Protein AF-A0A1A8XPT8-F1 (afdb_monomer_lite)

Sequence (227 aa):
MDRMAGALLDAQVDLNPHQIDAALFATSNPLSKGAILADEVGLGKTIEAGLLITQKWAGRKRRILVTTPANLRKQWHQELADKFAIASSLLEAKSYRQAIKDGATNPFDVAGNSATVLICSYQFAAGKAKDVQSVPWDLVVVDEAHRLRNVYKPENKTARILRDALRLPHKVLLTATPLQNSLLELYGLVSFVDQRVFGDLDSFRAQFGQLKIQARRDSLIDELELL

Structure (mmCIF, N/CA/C/O backbone):
data_AF-A0A1A8XPT8-F1
#
_entry.id   AF-A0A1A8XPT8-F1
#
loop_
_atom_site.group_PDB
_atom_site.id
_atom_site.type_symbol
_atom_site.label_atom_id
_atom_site.label_alt_id
_atom_site.label_comp_id
_atom_site.label_asym_id
_atom_site.label_entity_id
_atom_site.label_seq_id
_atom_site.pdbx_PDB_ins_code
_atom_site.Cartn_x
_atom_site.Cartn_y
_atom_site.Cartn_z
_atom_site.occupancy
_atom_site.B_iso_or_equiv
_atom_site.auth_seq_id
_atom_site.auth_comp_id
_atom_site.auth_asym_id
_atom_site.auth_atom_id
_atom_site.pdbx_PDB_model_num
ATOM 1 N N . MET A 1 1 ? 4.373 -18.603 -21.899 1.00 37.69 1 MET A N 1
ATOM 2 C CA . MET A 1 1 ? 4.369 -17.375 -21.070 1.00 37.69 1 MET A CA 1
ATOM 3 C C . MET A 1 1 ? 4.664 -16.137 -21.932 1.00 37.69 1 MET A C 1
ATOM 5 O O . MET A 1 1 ? 4.892 -15.064 -21.398 1.00 37.69 1 MET A O 1
ATOM 9 N N . ASP A 1 2 ? 4.549 -16.245 -23.263 1.00 45.22 2 ASP A N 1
ATOM 10 C CA . ASP A 1 2 ? 5.276 -15.369 -24.197 1.00 45.22 2 ASP A CA 1
ATOM 11 C C . ASP A 1 2 ? 4.431 -14.312 -24.917 1.00 45.22 2 ASP A C 1
ATOM 13 O O . ASP A 1 2 ? 4.974 -13.447 -25.595 1.00 45.22 2 ASP A O 1
ATOM 17 N N . ARG A 1 3 ? 3.099 -14.331 -24.775 1.00 40.25 3 ARG A N 1
ATOM 18 C CA . ARG A 1 3 ? 2.229 -13.416 -25.539 1.00 40.25 3 ARG A CA 1
ATOM 19 C C . ARG A 1 3 ? 2.185 -11.981 -25.008 1.00 40.25 3 ARG A C 1
ATOM 21 O O . ARG A 1 3 ? 2.039 -11.065 -25.803 1.00 40.25 3 ARG A O 1
ATOM 28 N N . MET A 1 4 ? 2.316 -11.768 -23.696 1.00 39.22 4 MET A N 1
ATOM 29 C CA . MET A 1 4 ? 2.208 -10.419 -23.113 1.00 39.22 4 MET A CA 1
ATOM 30 C C . MET A 1 4 ? 3.473 -9.580 -23.302 1.00 39.22 4 MET A C 1
ATOM 32 O O . MET A 1 4 ? 3.378 -8.401 -23.621 1.00 39.22 4 MET A O 1
ATOM 36 N N . ALA A 1 5 ? 4.648 -10.193 -23.144 1.00 40.25 5 ALA A N 1
ATOM 37 C CA . ALA A 1 5 ? 5.920 -9.531 -23.419 1.00 40.25 5 ALA A CA 1
ATOM 38 C C . ALA A 1 5 ? 6.050 -9.161 -24.907 1.00 40.25 5 ALA A C 1
ATOM 40 O O . ALA A 1 5 ? 6.538 -8.081 -25.220 1.00 40.25 5 ALA A O 1
ATOM 41 N N . GLY A 1 6 ? 5.554 -10.024 -25.805 1.00 39.53 6 GLY A N 1
ATOM 42 C CA . GLY A 1 6 ? 5.492 -9.755 -27.245 1.00 39.53 6 GLY A CA 1
ATOM 43 C C . GLY A 1 6 ? 4.533 -8.619 -27.616 1.00 39.53 6 GLY A C 1
ATOM 44 O O . GLY A 1 6 ? 4.910 -7.737 -28.372 1.00 39.53 6 GLY A O 1
ATOM 45 N N . ALA A 1 7 ? 3.336 -8.565 -27.022 1.00 40.22 7 ALA A N 1
ATOM 46 C CA . ALA A 1 7 ? 2.366 -7.497 -27.300 1.00 40.22 7 ALA A CA 1
ATOM 47 C C . ALA A 1 7 ? 2.838 -6.100 -26.839 1.00 40.22 7 ALA A C 1
ATOM 49 O O . ALA A 1 7 ? 2.520 -5.102 -27.476 1.00 40.22 7 ALA A O 1
ATOM 50 N N . LEU A 1 8 ? 3.628 -6.026 -25.760 1.00 40.38 8 LEU A N 1
ATOM 51 C CA . LEU A 1 8 ? 4.278 -4.787 -25.304 1.00 40.38 8 LEU A CA 1
ATOM 52 C C . LEU A 1 8 ? 5.391 -4.314 -26.254 1.00 40.38 8 LEU A C 1
ATOM 54 O O . LEU A 1 8 ? 5.691 -3.125 -26.295 1.00 40.38 8 LEU A O 1
ATOM 58 N N . LEU A 1 9 ? 6.010 -5.244 -26.989 1.00 43.25 9 LEU A N 1
ATOM 59 C CA . LEU A 1 9 ? 7.047 -4.960 -27.980 1.00 43.25 9 LEU A CA 1
ATOM 60 C C . LEU A 1 9 ? 6.459 -4.504 -29.321 1.00 43.25 9 LEU A C 1
ATOM 62 O O . LEU A 1 9 ? 7.104 -3.702 -29.986 1.00 43.25 9 LEU A O 1
ATOM 66 N N . ASP A 1 10 ? 5.257 -4.958 -29.691 1.00 40.34 10 ASP A N 1
ATOM 67 C CA . ASP A 1 10 ? 4.580 -4.553 -30.936 1.00 40.34 10 ASP A CA 1
ATOM 68 C C . ASP A 1 10 ? 3.972 -3.136 -30.867 1.00 40.34 10 ASP A C 1
ATOM 70 O O . ASP A 1 10 ? 3.714 -2.524 -31.902 1.00 40.34 10 ASP A O 1
ATOM 74 N N . ALA A 1 11 ? 3.813 -2.558 -29.670 1.00 39.38 11 ALA A N 1
ATOM 75 C CA . ALA A 1 11 ? 3.367 -1.174 -29.458 1.00 39.38 11 ALA A CA 1
ATOM 76 C C . ALA A 1 11 ? 4.485 -0.126 -29.707 1.00 39.38 11 ALA A C 1
ATOM 78 O O . ALA A 1 11 ? 4.641 0.840 -28.959 1.00 39.38 11 ALA A O 1
ATOM 79 N N . GLN A 1 12 ? 5.288 -0.323 -30.758 1.00 45.03 12 GLN A N 1
ATOM 80 C CA . GLN A 1 12 ? 6.293 0.623 -31.253 1.00 45.03 12 GLN A CA 1
ATOM 81 C C . GLN A 1 12 ? 5.651 1.829 -31.955 1.00 45.03 12 GLN A C 1
ATOM 83 O O . GLN A 1 12 ? 5.746 1.928 -33.171 1.00 45.03 12 GLN A O 1
ATOM 88 N N . VAL A 1 13 ? 5.037 2.776 -31.249 1.00 36.34 13 VAL A N 1
ATOM 89 C CA . VAL A 1 13 ? 4.772 4.102 -31.839 1.00 36.34 13 VAL A CA 1
ATOM 90 C C . VAL A 1 13 ? 4.751 5.136 -30.723 1.00 36.34 13 VAL A C 1
ATOM 92 O O . VAL A 1 13 ? 4.002 4.978 -29.767 1.00 36.34 13 VAL A O 1
ATOM 95 N N . ASP A 1 14 ? 5.629 6.132 -30.840 1.00 37.25 14 ASP A N 1
ATOM 96 C CA . ASP A 1 14 ? 5.694 7.391 -30.097 1.00 37.25 14 ASP A CA 1
ATOM 97 C C . ASP A 1 14 ? 5.056 7.412 -28.709 1.00 37.25 14 ASP A C 1
ATOM 99 O O . ASP A 1 14 ? 3.842 7.509 -28.529 1.00 37.25 14 ASP A O 1
ATOM 103 N N . LEU A 1 15 ? 5.909 7.456 -27.687 1.00 43.66 15 LEU A N 1
ATOM 104 C CA . LEU A 1 15 ? 5.481 7.851 -26.356 1.00 43.66 15 LEU A CA 1
ATOM 105 C C . LEU A 1 15 ? 5.098 9.359 -26.363 1.00 43.66 15 LEU A C 1
ATOM 107 O O . LEU A 1 15 ? 5.805 10.172 -25.772 1.00 43.66 15 LEU A O 1
ATOM 111 N N . ASN A 1 16 ? 3.925 9.716 -26.910 1.00 43.28 16 ASN A N 1
ATOM 112 C CA . ASN A 1 16 ? 2.914 10.428 -26.121 1.00 43.28 16 ASN A CA 1
ATOM 113 C C . ASN A 1 16 ? 1.772 9.447 -25.771 1.00 43.28 16 ASN A C 1
ATOM 115 O O . ASN A 1 16 ? 0.711 9.410 -26.399 1.00 43.28 16 ASN A O 1
ATOM 119 N N . PRO A 1 17 ? 2.082 8.575 -24.800 1.00 44.00 17 PRO A N 1
ATOM 120 C CA . PRO A 1 17 ? 1.457 7.314 -24.496 1.00 44.00 17 PRO A CA 1
ATOM 121 C C . PRO A 1 17 ? 0.521 7.455 -23.298 1.00 44.00 17 PRO A C 1
ATOM 123 O O . PRO A 1 17 ? 0.847 8.027 -22.261 1.00 44.00 17 PRO A O 1
ATOM 126 N N . HIS A 1 18 ? -0.624 6.829 -23.435 1.00 38.66 18 HIS A N 1
ATOM 127 C CA . HIS A 1 18 ? -1.510 6.203 -22.458 1.00 38.66 18 HIS A CA 1
ATOM 128 C C . HIS A 1 18 ? -0.769 5.371 -21.377 1.00 38.66 18 HIS A C 1
ATOM 130 O O . HIS A 1 18 ? -1.151 4.253 -21.094 1.00 38.66 18 HIS A O 1
ATOM 136 N N . GLN A 1 19 ? 0.349 5.862 -20.832 1.00 38.75 19 GLN A N 1
ATOM 137 C CA . GLN A 1 19 ? 1.272 5.254 -19.871 1.00 38.75 19 GLN A CA 1
ATOM 138 C C . GLN A 1 19 ? 1.336 3.719 -19.921 1.00 38.75 19 GLN A C 1
ATOM 140 O O . GLN A 1 19 ? 1.313 3.084 -18.876 1.00 38.75 19 GLN A O 1
ATOM 145 N N . ILE A 1 20 ? 1.411 3.132 -21.124 1.00 43.78 20 ILE A N 1
ATOM 146 C CA . ILE A 1 20 ? 1.368 1.681 -21.365 1.00 43.78 20 ILE A CA 1
ATOM 147 C C . ILE A 1 20 ? 0.189 1.049 -20.591 1.00 43.78 20 ILE A C 1
ATOM 149 O O . ILE A 1 20 ? 0.273 0.604 -19.442 1.00 43.78 20 ILE A O 1
ATOM 153 N N . ASP A 1 21 ? -0.946 1.105 -21.270 1.00 36.91 21 ASP A N 1
ATOM 154 C CA . ASP A 1 21 ? -2.309 1.327 -20.804 1.00 36.91 21 ASP A CA 1
ATOM 155 C C . ASP A 1 21 ? -2.666 0.707 -19.449 1.00 36.91 21 ASP A C 1
ATOM 157 O O . ASP A 1 21 ? -2.882 -0.477 -19.325 1.00 36.91 21 ASP A O 1
ATOM 161 N N . ALA A 1 22 ? -2.835 1.489 -18.388 1.00 33.50 22 ALA A N 1
ATOM 162 C CA . ALA A 1 22 ? -3.313 0.966 -17.097 1.00 33.50 22 ALA A CA 1
ATOM 163 C C . ALA A 1 22 ? -2.411 -0.107 -16.452 1.00 33.50 22 ALA A C 1
ATOM 165 O O . ALA A 1 22 ? -2.917 -1.071 -15.876 1.00 33.50 22 ALA A O 1
ATOM 166 N N . ALA A 1 23 ? -1.082 -0.052 -16.616 1.00 34.78 23 ALA A N 1
ATOM 167 C CA . ALA A 1 23 ? -0.250 -1.215 -16.276 1.00 34.78 23 ALA A CA 1
ATOM 168 C C . ALA A 1 23 ? -0.755 -2.529 -16.944 1.00 34.78 23 ALA A C 1
ATOM 170 O O . ALA A 1 23 ? -0.488 -3.623 -16.442 1.00 34.78 23 ALA A O 1
ATOM 171 N N . LEU A 1 24 ? -1.529 -2.364 -18.037 1.00 37.12 24 LEU A N 1
ATOM 172 C CA . LEU A 1 24 ? -2.215 -3.197 -19.056 1.00 37.12 24 LEU A CA 1
ATOM 173 C C . LEU A 1 24 ? -2.775 -4.550 -18.679 1.00 37.12 24 LEU A C 1
ATOM 175 O O . LEU A 1 24 ? -3.202 -5.356 -19.505 1.00 37.12 24 LEU A O 1
ATOM 179 N N . PHE A 1 25 ? -2.793 -4.777 -17.387 1.00 35.34 25 PHE A N 1
ATOM 180 C CA . PHE A 1 25 ? -3.232 -5.975 -16.736 1.00 35.34 25 PHE A CA 1
ATOM 181 C C . PHE A 1 25 ? -3.373 -5.590 -15.268 1.00 35.34 25 PHE A C 1
ATOM 183 O O . PHE A 1 25 ? -2.737 -6.179 -14.402 1.00 35.34 25 PHE A O 1
ATOM 190 N N . ALA A 1 26 ? -4.214 -4.598 -14.948 1.00 36.56 26 ALA A N 1
ATOM 191 C CA . ALA A 1 26 ? -4.681 -4.391 -13.577 1.00 36.56 26 ALA A CA 1
ATOM 192 C C . ALA A 1 26 ? -5.020 -5.725 -12.916 1.00 36.56 26 ALA A C 1
ATOM 194 O O . ALA A 1 26 ? -4.801 -5.872 -11.730 1.00 36.56 26 ALA A O 1
ATOM 195 N N . THR A 1 27 ? -5.513 -6.681 -13.705 1.00 36.12 27 THR A N 1
ATOM 196 C CA . THR A 1 27 ? -5.648 -8.079 -13.353 1.00 36.12 27 THR A CA 1
ATOM 197 C C . THR A 1 27 ? -6.311 -8.845 -14.516 1.00 36.12 27 THR A C 1
ATOM 199 O O . THR A 1 27 ? -7.421 -9.340 -14.336 1.00 36.12 27 THR A O 1
ATOM 202 N N . SER A 1 28 ? -5.791 -8.934 -15.747 1.00 38.00 28 SER A N 1
ATOM 203 C CA . SER A 1 28 ? -6.566 -9.627 -16.818 1.00 38.00 28 SER A CA 1
ATOM 204 C C . SER A 1 28 ? -6.749 -11.131 -16.582 1.00 38.00 28 SER A C 1
ATOM 206 O O . SER A 1 28 ? -7.415 -11.808 -17.359 1.00 38.00 28 SER A O 1
ATOM 208 N N . ASN A 1 29 ? -6.226 -11.652 -15.469 1.00 44.09 29 ASN A N 1
ATOM 209 C CA . ASN A 1 29 ? -6.699 -12.866 -14.841 1.00 44.09 29 ASN A CA 1
ATOM 210 C C . ASN A 1 29 ? -7.527 -12.481 -13.594 1.00 44.09 29 ASN A C 1
ATOM 212 O O . ASN A 1 29 ? -7.004 -11.783 -12.720 1.00 44.09 29 ASN A O 1
ATOM 216 N N . PRO A 1 30 ? -8.754 -12.999 -13.414 1.00 42.72 30 PRO A N 1
ATOM 217 C CA . PRO A 1 30 ? -9.486 -12.922 -12.142 1.00 42.72 30 PRO A CA 1
ATOM 218 C C . PRO A 1 30 ? -8.658 -13.324 -10.898 1.00 42.72 30 PRO A C 1
ATOM 220 O O . PRO A 1 30 ? -9.041 -13.018 -9.772 1.00 42.72 30 PRO A O 1
ATOM 223 N N . LEU A 1 31 ? -7.517 -13.999 -11.098 1.00 46.16 31 LEU A N 1
ATOM 224 C CA . LEU A 1 31 ? -6.557 -14.450 -10.085 1.00 46.16 31 LEU A CA 1
ATOM 225 C C . LEU A 1 31 ? -5.420 -13.469 -9.732 1.00 46.16 31 LEU A C 1
ATOM 227 O O . LEU A 1 31 ? -4.625 -13.774 -8.838 1.00 46.16 31 LEU A O 1
ATOM 231 N N . SER A 1 32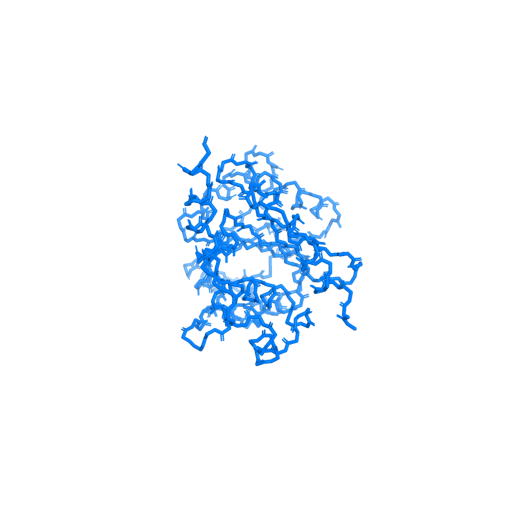 ? -5.258 -12.342 -10.430 1.00 58.53 32 SER A N 1
ATOM 232 C CA . SER A 1 32 ? -4.130 -11.435 -10.138 1.00 58.53 32 SER A CA 1
ATOM 233 C C . SER A 1 32 ? -4.310 -10.668 -8.829 1.00 58.53 32 SER A C 1
ATOM 235 O O . SER A 1 32 ? -5.410 -10.322 -8.401 1.00 58.53 32 SER A O 1
ATOM 237 N N . LYS A 1 33 ? -3.185 -10.428 -8.154 1.00 70.56 33 LYS A N 1
ATOM 238 C CA . LYS A 1 33 ? -3.141 -9.913 -6.781 1.00 70.56 33 LYS A CA 1
ATOM 239 C C . LYS A 1 33 ? -3.117 -8.387 -6.684 1.00 70.56 33 LYS A C 1
ATOM 241 O O . LYS A 1 33 ? -2.776 -7.864 -5.624 1.00 70.56 33 LYS A O 1
ATOM 246 N N . GLY A 1 34 ? -3.466 -7.656 -7.740 1.00 79.06 34 GLY A N 1
ATOM 247 C CA . GLY A 1 34 ? -3.529 -6.200 -7.674 1.00 79.06 34 GLY A CA 1
ATOM 248 C C . GLY A 1 34 ? -3.254 -5.467 -8.976 1.00 79.06 34 GLY A C 1
ATOM 249 O O . GLY A 1 34 ? -2.802 -6.086 -9.929 1.00 79.06 34 GLY A O 1
ATOM 250 N N . ALA A 1 35 ? -3.473 -4.152 -8.939 1.00 81.56 35 ALA A N 1
ATOM 251 C CA . ALA A 1 35 ? -3.375 -3.218 -10.057 1.00 81.56 35 ALA A CA 1
ATOM 252 C C . ALA A 1 35 ? -2.401 -2.063 -9.762 1.00 81.56 35 ALA A C 1
ATOM 254 O O . ALA A 1 35 ? -2.078 -1.790 -8.601 1.00 81.56 35 ALA A O 1
ATOM 255 N N . ILE A 1 36 ? -1.961 -1.356 -10.805 1.00 81.94 36 ILE A N 1
ATOM 256 C CA . ILE A 1 36 ? -1.172 -0.122 -10.696 1.00 81.94 36 ILE A CA 1
ATOM 257 C C . ILE A 1 36 ? -1.933 0.978 -11.449 1.00 81.94 36 ILE A C 1
ATOM 259 O O . ILE A 1 36 ? -2.186 0.836 -12.640 1.00 81.94 36 ILE A O 1
ATOM 263 N N . LEU A 1 37 ? -2.302 2.047 -10.745 1.00 78.06 37 LEU A N 1
ATOM 264 C CA . LEU A 1 37 ? -2.927 3.251 -11.288 1.00 78.06 37 LEU A CA 1
ATOM 265 C C . LEU A 1 37 ? -1.842 4.301 -11.516 1.00 78.06 37 LEU A C 1
ATOM 267 O O . LEU A 1 37 ? -1.172 4.743 -10.572 1.00 78.06 37 LEU A O 1
ATOM 271 N N . ALA A 1 38 ? -1.645 4.629 -12.786 1.00 72.44 38 ALA A N 1
ATOM 272 C CA . ALA A 1 38 ? -0.517 5.384 -13.2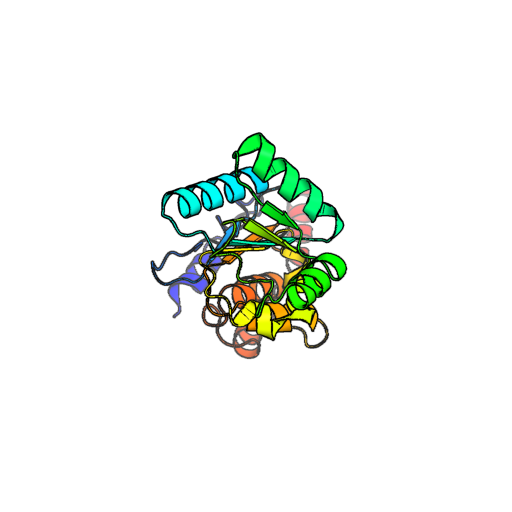98 1.00 72.44 38 ALA A CA 1
ATOM 273 C C . ALA A 1 38 ? -0.989 6.638 -14.048 1.00 72.44 38 ALA A C 1
ATOM 275 O O . ALA A 1 38 ? -0.757 6.783 -15.241 1.00 72.44 38 ALA A O 1
ATOM 276 N N . ASP A 1 39 ? -1.688 7.531 -13.349 1.00 68.00 39 ASP A N 1
ATOM 277 C CA . ASP A 1 39 ? -2.213 8.769 -13.943 1.00 68.00 39 ASP A CA 1
ATOM 278 C C . ASP A 1 39 ? -1.369 9.975 -13.548 1.00 68.00 39 ASP A C 1
ATOM 280 O O . ASP A 1 39 ? -0.735 9.983 -12.493 1.00 68.00 39 ASP A O 1
ATOM 284 N N . GLU A 1 40 ? -1.399 11.051 -14.323 1.00 63.88 40 GLU A N 1
ATOM 285 C CA . GLU A 1 40 ? -0.699 12.298 -14.001 1.00 63.88 40 GLU A CA 1
ATOM 286 C C . GLU A 1 40 ? -1.085 12.889 -12.628 1.00 63.88 40 GLU A C 1
ATOM 288 O O . GLU A 1 40 ? -2.120 12.585 -12.015 1.00 63.88 40 GLU A O 1
ATOM 293 N N . VAL A 1 41 ? -0.205 13.736 -12.085 1.00 65.62 41 VAL A N 1
ATOM 294 C CA . VAL A 1 41 ? -0.458 14.449 -10.824 1.00 65.62 41 VAL A CA 1
ATOM 295 C C . VAL A 1 41 ? -1.702 15.325 -10.987 1.00 65.62 41 VAL A C 1
ATOM 297 O O . VAL A 1 41 ? -1.808 16.082 -11.940 1.00 65.62 41 VAL A O 1
ATOM 300 N N . GLY A 1 42 ? -2.641 15.229 -10.044 1.00 61.12 42 GLY A N 1
ATOM 301 C CA . GLY A 1 42 ? -3.876 16.021 -10.072 1.00 61.12 42 GLY A CA 1
ATOM 302 C C . GLY A 1 42 ? -5.069 15.364 -10.774 1.00 61.12 42 GLY A C 1
ATOM 303 O O . GLY A 1 42 ? -6.182 15.837 -10.581 1.00 61.12 42 GLY A O 1
ATOM 304 N N . LEU A 1 43 ? -4.896 14.231 -11.469 1.00 62.78 43 LEU A N 1
ATOM 305 C CA . LEU A 1 43 ? -5.993 13.536 -12.173 1.00 62.78 43 LEU A CA 1
ATOM 306 C C . LEU A 1 43 ? -6.951 12.731 -11.275 1.00 62.78 43 LEU A C 1
ATOM 308 O O . LEU A 1 43 ? -7.868 12.090 -11.766 1.00 62.78 43 LEU A O 1
ATOM 312 N N . GLY A 1 44 ? -6.780 12.777 -9.951 1.00 70.44 44 GLY A N 1
ATOM 313 C CA . GLY A 1 44 ? -7.758 12.183 -9.036 1.00 70.44 44 GLY A CA 1
ATOM 314 C C . GLY A 1 44 ? -7.524 10.718 -8.653 1.00 70.44 44 GLY A C 1
ATOM 315 O O . GLY A 1 44 ? -8.461 10.079 -8.192 1.00 70.44 44 GLY A O 1
ATOM 316 N N . LYS A 1 45 ? -6.289 10.197 -8.703 1.00 76.50 45 LYS A N 1
ATOM 317 C CA . LYS A 1 45 ? -5.938 8.850 -8.178 1.00 76.50 45 LYS A CA 1
ATOM 318 C C . LYS A 1 45 ? -6.483 8.568 -6.769 1.00 76.50 45 LYS A C 1
ATOM 320 O O . LYS A 1 45 ? -6.914 7.457 -6.473 1.00 76.50 45 LYS A O 1
ATOM 325 N N . THR A 1 46 ? -6.495 9.574 -5.890 1.00 76.88 46 THR A N 1
ATOM 326 C CA . THR A 1 46 ? -7.092 9.458 -4.548 1.00 76.88 46 THR A CA 1
ATOM 327 C C . THR A 1 46 ? -8.609 9.265 -4.608 1.00 76.88 46 THR A C 1
ATOM 329 O O . THR A 1 46 ? -9.157 8.505 -3.813 1.00 76.88 46 THR A O 1
ATOM 332 N N . ILE A 1 47 ? -9.293 9.900 -5.568 1.00 78.50 47 ILE A N 1
ATOM 333 C CA . ILE A 1 47 ? -10.728 9.709 -5.808 1.00 78.50 47 ILE A CA 1
ATOM 334 C C . ILE A 1 47 ? -11.001 8.288 -6.297 1.00 78.50 47 ILE A C 1
ATOM 336 O O . ILE A 1 47 ? -11.860 7.612 -5.739 1.00 78.50 47 ILE A O 1
ATOM 340 N N . GLU A 1 48 ? -10.249 7.808 -7.285 1.00 78.38 48 GLU A N 1
ATOM 341 C CA . GLU A 1 48 ? -10.402 6.450 -7.822 1.00 78.38 48 GLU A CA 1
ATOM 342 C C . GLU A 1 48 ? -10.155 5.380 -6.756 1.00 78.38 48 GLU A C 1
ATOM 344 O O . GLU A 1 48 ? -10.955 4.458 -6.575 1.00 78.38 48 GLU A O 1
ATOM 349 N N . ALA A 1 49 ? -9.085 5.540 -5.976 1.00 84.19 49 ALA A N 1
ATOM 350 C CA . ALA A 1 49 ? -8.808 4.679 -4.839 1.00 84.19 49 ALA A CA 1
ATOM 351 C C . ALA A 1 49 ? -9.918 4.758 -3.779 1.00 84.19 49 ALA A C 1
ATOM 353 O O . ALA A 1 49 ? -10.325 3.728 -3.244 1.00 84.19 49 ALA A O 1
ATOM 354 N N . GLY A 1 50 ? -10.451 5.949 -3.499 1.00 83.69 50 GLY A N 1
ATOM 355 C CA . GLY A 1 50 ? -11.585 6.143 -2.596 1.00 83.69 50 GLY A CA 1
ATOM 356 C C . GLY A 1 50 ? -12.862 5.441 -3.073 1.00 83.69 50 GLY A C 1
ATOM 357 O O . GLY A 1 50 ? -13.534 4.782 -2.275 1.00 83.69 50 GLY A O 1
ATOM 358 N N . LEU A 1 51 ? -13.161 5.476 -4.375 1.00 81.31 51 LEU A N 1
ATOM 359 C CA . LEU A 1 51 ? -14.278 4.739 -4.979 1.00 81.31 51 LEU A CA 1
ATOM 360 C C . LEU A 1 51 ? -14.095 3.224 -4.832 1.00 81.31 51 LEU A C 1
ATOM 362 O O . LEU A 1 51 ? -15.023 2.525 -4.417 1.00 81.31 51 LEU A O 1
ATOM 366 N N . LEU A 1 52 ? -12.888 2.714 -5.086 1.00 84.19 52 LEU A N 1
ATOM 367 C CA . LEU A 1 52 ? -12.570 1.300 -4.890 1.00 84.19 52 LEU A CA 1
ATOM 368 C C . LEU A 1 52 ? -12.728 0.877 -3.422 1.00 84.19 52 LEU A C 1
ATOM 370 O O . LEU A 1 52 ? -13.324 -0.165 -3.137 1.00 84.19 52 LEU A O 1
ATOM 374 N N . ILE A 1 53 ? -12.210 1.675 -2.485 1.00 86.75 53 ILE A N 1
ATOM 375 C CA . ILE A 1 53 ? -12.356 1.441 -1.042 1.00 86.75 53 ILE A CA 1
ATOM 376 C C . ILE A 1 53 ? -13.843 1.404 -0.678 1.00 86.75 53 ILE A C 1
ATOM 378 O O . ILE A 1 53 ? -14.278 0.462 -0.017 1.00 86.75 53 ILE A O 1
ATOM 382 N N . THR A 1 54 ? -14.635 2.362 -1.164 1.00 84.06 54 THR A N 1
ATOM 383 C CA . THR A 1 54 ? -16.089 2.431 -0.941 1.00 84.06 54 THR A CA 1
ATOM 384 C C . THR A 1 54 ? -16.796 1.176 -1.449 1.00 84.06 54 THR A C 1
ATOM 386 O O . THR A 1 54 ? -17.599 0.576 -0.731 1.00 84.06 54 THR A O 1
ATOM 389 N N . GLN A 1 55 ? -16.449 0.708 -2.650 1.00 83.44 55 GLN A N 1
ATOM 390 C CA . GLN A 1 55 ? -16.998 -0.522 -3.219 1.00 83.44 55 GLN A CA 1
ATOM 391 C C . GLN A 1 55 ? -16.678 -1.749 -2.348 1.00 83.44 55 GLN A C 1
ATOM 393 O O . GLN A 1 55 ? -17.560 -2.568 -2.076 1.00 83.44 55 GLN A O 1
ATOM 398 N N . LYS A 1 56 ? -15.429 -1.892 -1.875 1.00 85.56 56 LYS A N 1
ATOM 399 C CA . LYS A 1 56 ? -15.047 -2.981 -0.954 1.00 85.56 56 LYS A CA 1
ATOM 400 C C . LYS A 1 56 ? -15.794 -2.871 0.374 1.00 85.56 56 LYS A C 1
ATOM 402 O O . LYS A 1 56 ? -16.307 -3.876 0.871 1.00 85.56 56 LYS A O 1
ATOM 407 N N . TRP A 1 57 ? -15.923 -1.656 0.899 1.00 83.44 57 TRP A N 1
ATOM 408 C CA . TRP A 1 57 ? -16.621 -1.375 2.147 1.00 83.44 57 TRP A CA 1
ATOM 409 C C . TRP A 1 57 ? -18.093 -1.793 2.105 1.00 83.44 57 TRP A C 1
ATOM 411 O O . TRP A 1 57 ? -18.573 -2.470 3.022 1.00 83.44 57 TRP A O 1
ATOM 421 N N . ALA A 1 58 ? -18.786 -1.453 1.013 1.00 82.94 58 ALA A N 1
ATOM 422 C CA . ALA A 1 58 ? -20.163 -1.864 0.745 1.00 82.94 58 ALA A CA 1
ATOM 423 C C . ALA A 1 58 ? -20.294 -3.395 0.659 1.00 82.94 58 ALA A C 1
ATOM 425 O O . ALA A 1 58 ? -21.236 -3.975 1.195 1.00 82.94 58 ALA A O 1
ATOM 426 N N . GLY A 1 59 ? -19.290 -4.068 0.088 1.00 85.50 59 GLY A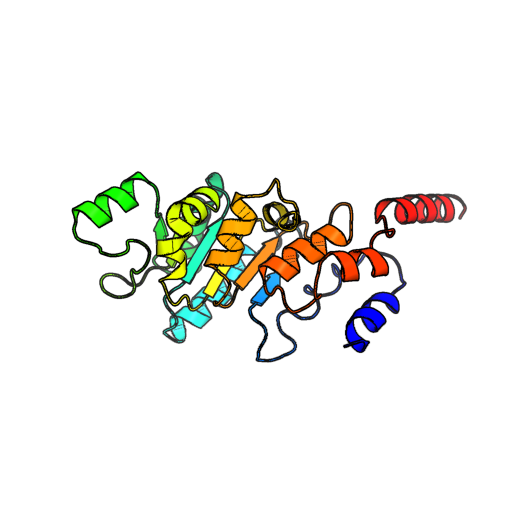 N 1
ATOM 427 C CA . GLY A 1 59 ? -19.176 -5.529 0.044 1.00 85.50 59 GLY A CA 1
ATOM 428 C C . GLY A 1 59 ? -18.726 -6.201 1.351 1.00 85.50 59 GLY A C 1
ATOM 429 O O . GLY A 1 59 ? -18.351 -7.370 1.316 1.00 85.50 59 GLY A O 1
ATOM 430 N N . ARG A 1 60 ? -18.718 -5.487 2.490 1.00 86.00 60 ARG A N 1
ATOM 431 C CA . ARG A 1 60 ? -18.247 -5.956 3.815 1.00 86.00 60 ARG A CA 1
ATOM 432 C C . ARG A 1 60 ? -16.782 -6.417 3.856 1.00 86.00 60 ARG A C 1
ATOM 434 O O . ARG A 1 60 ? -16.372 -7.076 4.808 1.00 86.00 60 ARG A O 1
ATOM 441 N N . LYS A 1 61 ? -15.979 -6.007 2.876 1.00 88.50 61 LYS A N 1
ATOM 442 C CA . LYS A 1 61 ? -14.527 -6.199 2.830 1.00 88.50 61 LYS A CA 1
ATOM 443 C C . LYS A 1 61 ? -13.849 -4.993 3.472 1.00 88.50 61 LYS A C 1
ATOM 445 O O . LYS A 1 61 ? -13.544 -4.014 2.795 1.00 88.50 61 LYS A O 1
ATOM 450 N N . ARG A 1 62 ? -13.747 -5.016 4.803 1.00 88.38 62 ARG A N 1
ATOM 451 C CA . ARG A 1 62 ? -13.414 -3.843 5.635 1.00 88.38 62 ARG A CA 1
ATOM 452 C C . ARG A 1 62 ? -11.999 -3.860 6.206 1.00 88.38 62 ARG A C 1
ATOM 454 O O . ARG A 1 62 ? -11.596 -2.873 6.814 1.00 88.38 62 ARG A O 1
ATOM 461 N N . ARG A 1 63 ? -11.220 -4.927 6.002 1.00 92.88 63 ARG A N 1
ATOM 462 C CA . ARG A 1 63 ? -9.792 -4.920 6.344 1.00 92.88 63 ARG A CA 1
ATOM 463 C C . ARG A 1 63 ? -9.034 -4.243 5.215 1.00 92.88 63 ARG A C 1
ATOM 465 O O . ARG A 1 63 ? -8.544 -4.903 4.300 1.00 92.88 63 ARG A O 1
ATOM 472 N N . ILE A 1 64 ? -8.974 -2.917 5.271 1.00 94.31 64 ILE A N 1
ATOM 473 C CA . ILE A 1 64 ? -8.325 -2.091 4.254 1.00 94.31 64 ILE A CA 1
ATOM 474 C C . ILE A 1 64 ? -7.163 -1.331 4.884 1.00 94.31 64 ILE A C 1
ATOM 476 O O . ILE A 1 64 ? -7.331 -0.656 5.902 1.00 94.31 64 ILE A O 1
ATOM 480 N N . LEU A 1 65 ? -5.997 -1.427 4.248 1.00 97.06 65 LEU A N 1
ATOM 481 C CA . LEU A 1 65 ? -4.792 -0.697 4.622 1.00 97.06 65 LEU A CA 1
ATOM 482 C C . LEU A 1 65 ? -4.434 0.315 3.533 1.00 97.06 65 LEU A C 1
ATOM 484 O O . LEU A 1 65 ? -4.320 -0.049 2.368 1.00 97.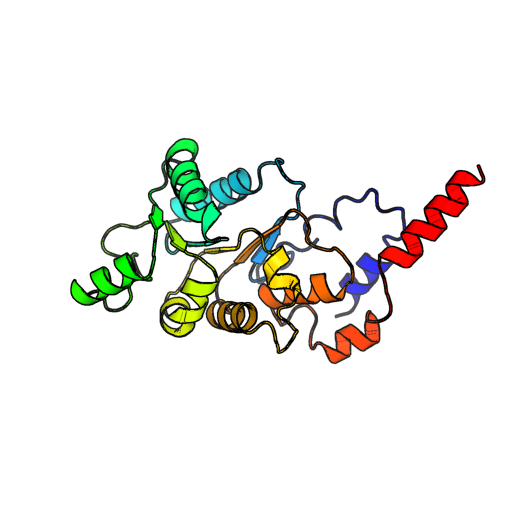06 65 LEU A O 1
ATOM 488 N N . VAL A 1 66 ? -4.179 1.560 3.916 1.00 97.44 66 VAL A N 1
ATOM 489 C CA . VAL A 1 66 ? -3.559 2.581 3.069 1.00 97.44 66 VAL A CA 1
ATOM 490 C C . VAL A 1 66 ? -2.146 2.837 3.588 1.00 97.44 66 VAL A C 1
ATOM 492 O O . VAL A 1 66 ? -1.947 3.277 4.722 1.00 97.44 66 VAL A O 1
ATOM 495 N N . THR A 1 67 ? -1.148 2.578 2.748 1.00 97.38 67 THR A N 1
ATOM 496 C CA . THR A 1 67 ? 0.248 2.948 3.004 1.00 97.38 67 THR A CA 1
ATOM 497 C C . THR A 1 67 ? 0.648 4.095 2.088 1.00 97.38 67 THR A C 1
ATOM 499 O O . THR A 1 67 ? 0.497 4.014 0.873 1.00 97.38 67 THR A O 1
ATOM 502 N N . THR A 1 68 ? 1.122 5.189 2.672 1.00 96.25 68 THR A N 1
ATOM 503 C CA . THR A 1 68 ? 1.386 6.450 1.958 1.00 96.25 68 THR A CA 1
ATOM 504 C C . THR A 1 68 ? 2.567 7.176 2.623 1.00 96.25 68 THR A C 1
ATOM 506 O O . THR A 1 68 ? 2.900 6.857 3.774 1.00 96.25 68 THR A O 1
ATOM 509 N N . PRO A 1 69 ? 3.267 8.127 1.971 1.00 95.44 69 PRO A N 1
ATOM 510 C CA . PRO A 1 69 ? 4.293 8.924 2.633 1.00 95.44 69 PRO A CA 1
ATOM 511 C C . PRO A 1 69 ? 3.762 9.601 3.902 1.00 95.44 69 PRO A C 1
ATOM 513 O O . PRO A 1 69 ? 2.586 9.947 4.017 1.00 95.44 69 PRO A O 1
ATOM 516 N N . ALA A 1 70 ? 4.639 9.807 4.887 1.00 94.25 70 ALA A N 1
ATOM 517 C CA . ALA A 1 70 ? 4.214 10.229 6.221 1.00 94.25 70 ALA A CA 1
ATOM 518 C C . ALA A 1 70 ? 3.432 11.559 6.236 1.00 94.25 70 ALA A C 1
ATOM 520 O O . ALA A 1 70 ? 2.555 11.729 7.087 1.00 94.25 70 ALA A O 1
ATOM 521 N N . ASN A 1 71 ? 3.733 12.460 5.298 1.00 94.50 71 ASN A N 1
ATOM 522 C CA . ASN A 1 71 ? 3.088 13.760 5.118 1.00 94.50 71 ASN A CA 1
ATOM 523 C C . ASN A 1 71 ? 1.685 13.676 4.488 1.00 94.50 71 ASN A C 1
ATOM 525 O O . ASN A 1 71 ? 0.884 14.571 4.730 1.00 94.50 71 ASN A O 1
ATOM 529 N N . LEU A 1 72 ? 1.359 12.611 3.747 1.00 95.31 72 LEU A N 1
ATOM 530 C CA . LEU A 1 72 ? 0.066 12.462 3.060 1.00 95.31 72 LEU A CA 1
ATOM 531 C C . LEU A 1 72 ? -0.995 11.734 3.900 1.00 95.31 72 LEU A C 1
ATOM 533 O O . LEU A 1 72 ? -2.176 11.761 3.575 1.00 95.31 72 LEU A O 1
ATOM 537 N N . ARG A 1 73 ? -0.619 11.121 5.028 1.00 96.12 73 ARG A N 1
ATOM 538 C CA . ARG A 1 73 ? -1.547 10.332 5.865 1.00 96.12 73 ARG A CA 1
ATOM 539 C C . ARG A 1 73 ? -2.751 11.134 6.367 1.00 96.12 73 ARG A C 1
ATOM 541 O O . ARG A 1 73 ? -3.867 10.628 6.355 1.00 96.12 73 ARG A O 1
ATOM 548 N N . LYS A 1 74 ? -2.528 12.382 6.800 1.00 95.81 74 LYS A N 1
ATOM 549 C CA . LYS A 1 74 ? -3.610 13.269 7.261 1.00 95.81 74 LYS A CA 1
ATOM 550 C C . LYS A 1 74 ? -4.540 13.665 6.116 1.00 95.81 74 LYS A C 1
ATOM 552 O O . LYS A 1 74 ? -5.745 13.696 6.315 1.00 95.81 74 LYS A O 1
ATOM 557 N N . GLN A 1 75 ? -3.978 13.913 4.933 1.00 94.00 75 GLN A N 1
ATOM 558 C CA . GLN A 1 75 ? -4.761 14.195 3.735 1.00 94.00 75 GLN A CA 1
ATOM 559 C C . GLN A 1 75 ? -5.643 12.994 3.372 1.00 94.00 75 GLN A C 1
ATOM 561 O O . GLN A 1 75 ? -6.843 13.164 3.214 1.00 94.00 75 GLN A O 1
ATOM 566 N N . TRP A 1 76 ? -5.092 11.777 3.348 1.00 95.12 76 TRP A N 1
ATOM 567 C CA . TRP A 1 76 ? -5.871 10.551 3.134 1.00 95.12 76 TRP A CA 1
ATOM 568 C C . TRP A 1 76 ? -7.012 10.381 4.136 1.00 95.12 76 TRP A C 1
ATOM 570 O O . TRP A 1 76 ? -8.126 10.039 3.748 1.00 95.12 76 TRP A O 1
ATOM 580 N N . HIS A 1 77 ? -6.744 10.630 5.419 1.00 94.50 77 HIS A N 1
ATOM 581 C CA . HIS A 1 77 ? -7.765 10.570 6.462 1.00 94.50 77 HIS A CA 1
ATOM 582 C C . HIS A 1 77 ? -8.910 11.556 6.196 1.00 94.50 77 HIS A C 1
ATOM 584 O O . HIS A 1 77 ? -10.073 11.159 6.232 1.00 94.50 77 HIS A O 1
ATOM 590 N N . GLN A 1 78 ? -8.568 12.808 5.876 1.00 92.94 78 GLN A N 1
ATOM 591 C CA . GLN A 1 78 ? -9.534 13.863 5.580 1.00 92.94 78 GLN A CA 1
ATOM 592 C C . GLN A 1 78 ? -10.340 13.560 4.311 1.00 92.94 78 GLN A C 1
ATOM 594 O O . GLN A 1 78 ? -11.560 13.648 4.324 1.00 92.94 78 GLN A O 1
ATOM 599 N N . GLU A 1 79 ? -9.683 13.138 3.227 1.00 90.50 79 GLU A N 1
ATOM 600 C CA . GLU A 1 79 ? -10.361 12.833 1.964 1.00 90.50 79 GLU A CA 1
ATOM 601 C C . GLU A 1 79 ? -11.328 11.649 2.089 1.00 90.50 79 GLU A C 1
ATOM 603 O O . GLU A 1 79 ? -12.431 11.714 1.547 1.00 90.50 79 GLU A O 1
ATOM 608 N N . LEU A 1 80 ? -10.961 10.595 2.830 1.00 90.19 80 LEU A N 1
ATOM 609 C CA . LEU A 1 80 ? -11.864 9.471 3.105 1.00 90.19 80 LEU A CA 1
ATOM 610 C C . LEU A 1 80 ? -13.092 9.899 3.916 1.00 90.19 80 LEU A C 1
ATOM 612 O O . LEU A 1 80 ? -14.197 9.432 3.633 1.00 90.19 80 LEU A O 1
ATOM 616 N N . ALA A 1 81 ? -12.916 10.789 4.893 1.00 90.38 81 ALA A N 1
ATOM 617 C CA . ALA A 1 81 ? -14.019 11.306 5.693 1.00 90.38 81 ALA A CA 1
ATOM 618 C C . ALA A 1 81 ? -14.935 12.223 4.867 1.00 90.38 81 ALA A C 1
ATOM 620 O O . ALA A 1 81 ? -16.131 11.958 4.765 1.00 90.38 81 ALA A O 1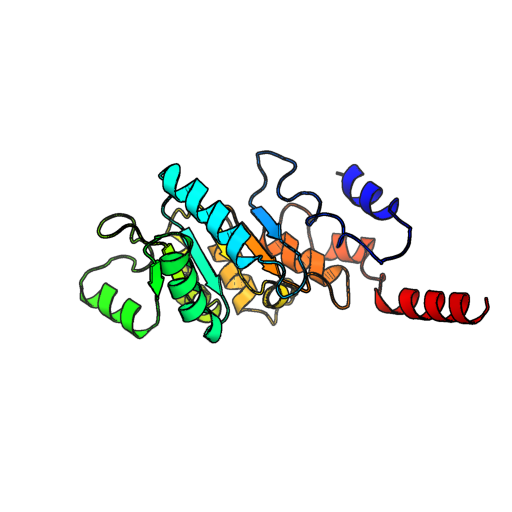
ATOM 621 N N . ASP A 1 82 ? -14.377 13.251 4.228 1.00 87.31 82 ASP A N 1
ATOM 622 C CA . ASP A 1 82 ? -15.155 14.316 3.588 1.00 87.31 82 ASP A CA 1
ATOM 623 C C . ASP A 1 82 ? -15.838 13.866 2.302 1.00 87.31 82 ASP A C 1
ATOM 625 O O . ASP A 1 82 ? -16.980 14.235 2.036 1.00 87.31 82 ASP A O 1
ATOM 629 N N . LYS A 1 83 ? -15.133 13.086 1.476 1.00 85.50 83 LYS A N 1
ATOM 630 C CA . LYS A 1 83 ? -15.606 12.745 0.128 1.00 85.50 83 LYS A CA 1
ATOM 631 C C . LYS A 1 83 ? -16.348 11.416 0.081 1.00 85.50 83 LYS A C 1
ATOM 633 O O . LYS A 1 83 ? -17.171 11.217 -0.806 1.00 85.50 83 LYS A O 1
ATOM 638 N N . PHE A 1 84 ? -16.050 10.509 1.012 1.00 86.00 84 PHE A N 1
ATOM 639 C CA . PHE A 1 84 ? -16.566 9.138 0.988 1.00 86.00 84 PHE A CA 1
ATOM 640 C C . PHE A 1 84 ? -17.326 8.741 2.258 1.00 86.00 84 PHE A C 1
ATOM 642 O O . PHE A 1 84 ? -17.913 7.661 2.284 1.00 86.00 84 PHE A O 1
ATOM 649 N N . ALA A 1 85 ? -17.341 9.582 3.301 1.00 88.44 85 ALA A N 1
ATOM 650 C CA . ALA A 1 85 ? -17.927 9.264 4.606 1.00 88.44 85 ALA A CA 1
ATOM 651 C C . ALA A 1 85 ? -17.386 7.950 5.213 1.00 88.44 85 ALA A C 1
ATOM 653 O O . ALA A 1 85 ? -18.098 7.217 5.904 1.00 88.44 85 ALA A O 1
ATOM 654 N N . ILE A 1 86 ? -16.110 7.638 4.955 1.00 87.31 86 ILE A N 1
ATOM 655 C CA . ILE A 1 86 ? -15.441 6.430 5.446 1.00 87.31 86 ILE A CA 1
ATOM 656 C C . ILE A 1 86 ? -14.573 6.776 6.651 1.00 87.31 86 ILE A C 1
ATOM 658 O O . ILE A 1 86 ? -13.604 7.531 6.559 1.00 87.31 86 ILE A O 1
ATOM 662 N N . ALA A 1 87 ? -14.886 6.153 7.787 1.00 90.06 87 ALA A N 1
ATOM 663 C CA . ALA A 1 87 ? -14.061 6.251 8.979 1.00 90.06 87 ALA A CA 1
ATOM 664 C C . ALA A 1 87 ? -12.688 5.606 8.739 1.00 90.06 87 ALA A C 1
ATOM 666 O O . ALA A 1 87 ? -12.572 4.467 8.277 1.00 90.06 87 ALA A O 1
ATOM 667 N N . SER A 1 88 ? -11.631 6.329 9.093 1.00 93.00 88 SER A N 1
ATOM 668 C CA . SER A 1 88 ? -10.255 5.850 8.995 1.00 93.00 88 SER A CA 1
ATOM 669 C C . SER A 1 88 ? -9.470 6.181 10.261 1.00 93.00 88 SER A C 1
ATOM 671 O O . SER A 1 88 ? -9.813 7.104 11.000 1.00 93.00 88 SER A O 1
ATOM 673 N N . SER A 1 89 ? -8.420 5.412 10.541 1.00 94.06 89 SER A N 1
ATOM 674 C CA . SER A 1 89 ? -7.586 5.591 11.730 1.00 94.06 89 SER A CA 1
ATOM 675 C C . SER A 1 89 ? -6.113 5.689 11.354 1.00 94.06 89 SER A C 1
ATOM 677 O O . SER A 1 89 ? -5.578 4.855 10.621 1.00 94.06 89 SER A O 1
ATOM 679 N N . LEU A 1 90 ? -5.445 6.712 11.890 1.00 95.44 90 LEU A N 1
ATOM 680 C CA . LEU A 1 90 ? -4.008 6.902 11.722 1.00 95.44 90 LEU A CA 1
ATOM 681 C C . LEU A 1 90 ? -3.244 6.030 12.723 1.00 95.44 90 LEU A C 1
ATOM 683 O O . LEU A 1 90 ? -3.268 6.276 13.935 1.00 95.44 90 LEU A O 1
ATOM 687 N N . LEU A 1 91 ? -2.529 5.029 12.217 1.00 95.75 91 LEU A N 1
ATOM 688 C CA . LEU A 1 91 ? -1.690 4.173 13.046 1.00 95.75 91 LEU A CA 1
ATOM 689 C C . LEU A 1 91 ? -0.233 4.647 13.000 1.00 95.75 91 LEU A C 1
ATOM 691 O O . LEU A 1 91 ? 0.402 4.717 11.945 1.00 95.75 91 LEU A O 1
ATOM 695 N N . GLU A 1 92 ? 0.294 4.986 14.173 1.00 95.38 92 GLU A N 1
ATOM 696 C CA . GLU A 1 92 ? 1.640 5.514 14.381 1.00 95.38 92 GLU A CA 1
ATOM 697 C C . GLU A 1 92 ? 2.281 4.877 15.614 1.00 95.38 92 GLU A C 1
ATOM 699 O O . GLU A 1 92 ? 1.615 4.220 16.408 1.00 95.38 92 GLU A O 1
ATOM 704 N N . ALA A 1 93 ? 3.566 5.142 15.862 1.00 95.81 93 ALA A N 1
ATOM 705 C CA . ALA A 1 93 ? 4.269 4.586 17.020 1.00 95.81 93 ALA A CA 1
ATOM 706 C C . ALA A 1 93 ? 3.581 4.884 18.366 1.00 95.81 93 ALA A C 1
ATOM 708 O O . ALA A 1 93 ? 3.602 4.044 19.267 1.00 95.81 93 ALA A O 1
ATOM 709 N N . LYS A 1 94 ? 2.974 6.068 18.527 1.00 95.12 94 LYS A N 1
ATOM 710 C CA . LYS A 1 94 ? 2.241 6.417 19.752 1.00 95.12 94 LYS A CA 1
ATOM 711 C C . LYS A 1 94 ? 0.926 5.640 19.857 1.00 95.12 94 LYS A C 1
ATOM 713 O O . LYS A 1 94 ? 0.744 4.955 20.858 1.00 95.12 94 LYS A O 1
ATOM 718 N N . SER A 1 95 ? 0.060 5.701 18.841 1.00 94.12 95 SER A N 1
ATOM 719 C CA . SER A 1 95 ? -1.241 5.014 18.861 1.00 94.12 95 SER A CA 1
ATOM 720 C C . SER A 1 95 ? -1.100 3.491 18.881 1.00 94.12 95 SER A C 1
ATOM 722 O O . SER A 1 95 ? -1.840 2.825 19.590 1.00 94.12 95 SER A O 1
ATOM 724 N N . TYR A 1 96 ? -0.080 2.942 18.222 1.00 95.50 96 TYR A N 1
ATOM 725 C CA . TYR A 1 96 ? 0.261 1.522 18.281 1.00 95.50 96 TYR A CA 1
ATOM 726 C C . TYR A 1 96 ? 0.622 1.073 19.698 1.00 95.50 96 TYR A C 1
ATOM 728 O O . TYR A 1 96 ? 0.062 0.106 20.203 1.00 95.50 96 TYR A O 1
ATOM 736 N N . ARG A 1 97 ? 1.560 1.770 20.360 1.00 96.31 97 ARG A N 1
ATOM 737 C CA . ARG A 1 97 ? 1.963 1.423 21.735 1.00 96.31 97 ARG A CA 1
ATOM 738 C C . ARG A 1 97 ? 0.800 1.559 22.708 1.00 96.31 97 ARG A C 1
ATOM 740 O O . ARG A 1 97 ? 0.688 0.747 23.618 1.00 96.31 97 ARG A O 1
ATOM 747 N N . GLN A 1 98 ? -0.041 2.568 22.499 1.00 94.62 98 GLN A N 1
ATOM 748 C CA . GLN A 1 98 ? -1.242 2.765 23.295 1.00 94.62 98 GLN A CA 1
ATOM 749 C C . GLN A 1 98 ? -2.220 1.599 23.110 1.00 94.62 98 GLN A C 1
ATOM 751 O O . GLN A 1 98 ? -2.587 0.982 24.097 1.00 94.62 98 GLN A O 1
ATOM 756 N N . ALA A 1 99 ? -2.522 1.197 21.872 1.00 92.88 99 ALA A N 1
ATOM 757 C CA . ALA A 1 99 ? -3.396 0.057 21.599 1.00 92.88 99 ALA A CA 1
ATOM 758 C C . ALA A 1 99 ? -2.890 -1.251 22.235 1.00 92.88 99 ALA A C 1
ATOM 760 O O . ALA A 1 99 ? -3.676 -1.981 22.827 1.00 92.88 99 ALA A O 1
ATOM 761 N N . ILE A 1 100 ? -1.578 -1.523 22.179 1.00 94.81 100 ILE A N 1
ATOM 762 C CA . ILE A 1 100 ? -0.976 -2.671 22.885 1.00 94.81 100 ILE A CA 1
ATOM 763 C C . ILE A 1 100 ? -1.199 -2.568 24.400 1.00 94.81 100 ILE A C 1
ATOM 765 O O . ILE A 1 100 ? -1.574 -3.549 25.036 1.00 94.81 100 ILE A O 1
ATOM 769 N N . LYS A 1 101 ? -0.975 -1.385 24.988 1.00 95.50 101 LYS A N 1
ATOM 770 C CA . LYS A 1 101 ? -1.194 -1.143 26.423 1.00 95.50 101 LYS A CA 1
ATOM 771 C C . LYS A 1 101 ? -2.663 -1.330 26.816 1.00 95.50 101 LYS A C 1
ATOM 773 O O . LYS A 1 101 ? -2.934 -1.820 27.907 1.00 95.50 101 LYS A O 1
ATOM 778 N N . ASP A 1 102 ? -3.573 -0.994 25.910 1.00 92.69 102 ASP A N 1
ATOM 779 C CA . ASP A 1 102 ? -5.020 -1.150 26.073 1.00 92.69 102 ASP A CA 1
ATOM 780 C C . ASP A 1 102 ? -5.498 -2.588 25.780 1.00 92.69 102 ASP A C 1
ATOM 782 O O . ASP A 1 102 ? -6.696 -2.859 25.783 1.00 92.69 102 ASP A O 1
ATOM 786 N N . GLY A 1 103 ? -4.570 -3.527 25.552 1.00 91.81 103 GLY A N 1
ATOM 787 C CA . GLY A 1 103 ? -4.849 -4.958 25.423 1.00 91.81 103 GLY A CA 1
ATOM 788 C C . GLY A 1 103 ? -5.054 -5.458 23.992 1.00 91.81 103 GLY A C 1
ATOM 789 O O . GLY A 1 103 ? -5.394 -6.627 23.809 1.00 91.81 103 GLY A O 1
ATOM 790 N N . ALA A 1 104 ? -4.837 -4.628 22.966 1.00 91.06 104 ALA A N 1
ATOM 791 C CA . ALA A 1 104 ? -4.882 -5.093 21.583 1.00 91.06 104 ALA A CA 1
ATOM 792 C C . ALA A 1 104 ? -3.749 -6.098 21.325 1.00 91.06 104 ALA A C 1
ATOM 794 O O . ALA A 1 104 ? -2.576 -5.796 21.537 1.00 91.06 104 ALA A O 1
ATOM 795 N N . THR A 1 105 ? -4.089 -7.280 20.814 1.00 92.44 105 THR A N 1
ATOM 796 C CA . THR A 1 105 ? -3.102 -8.296 20.415 1.00 92.44 105 THR A CA 1
ATOM 797 C C . THR A 1 105 ? -2.350 -7.879 19.155 1.00 92.44 105 THR A C 1
ATOM 799 O O . THR A 1 105 ? -1.137 -8.048 19.069 1.00 92.44 105 THR A O 1
ATOM 802 N N . ASN A 1 106 ? -3.064 -7.288 18.196 1.00 94.38 106 ASN A N 1
ATOM 803 C CA . ASN A 1 106 ? -2.506 -6.708 16.986 1.00 94.38 106 ASN A CA 1
ATOM 804 C C . ASN A 1 106 ? -3.210 -5.375 16.665 1.00 94.38 106 ASN A C 1
ATOM 806 O O . ASN A 1 106 ? -4.349 -5.389 16.200 1.00 94.38 106 ASN A O 1
ATOM 810 N N . PRO A 1 107 ? -2.540 -4.219 16.837 1.00 93.88 107 PRO A N 1
ATOM 811 C CA . PRO A 1 107 ? -3.104 -2.907 16.513 1.00 93.88 107 PRO A CA 1
ATOM 812 C C . PRO A 1 107 ? -3.454 -2.688 15.033 1.00 93.88 107 PRO A C 1
ATOM 814 O O . PRO A 1 107 ? -4.094 -1.690 14.710 1.00 93.88 107 PRO A O 1
ATOM 817 N N . PHE A 1 108 ? -3.025 -3.576 14.130 1.00 94.38 108 PHE A N 1
ATOM 818 C CA . PHE A 1 108 ? -3.431 -3.556 12.726 1.00 94.38 108 PHE A CA 1
ATOM 819 C C . PHE A 1 108 ? -4.766 -4.277 12.460 1.00 94.38 108 PHE A C 1
ATOM 821 O O . PHE A 1 108 ? -5.364 -4.036 11.412 1.00 94.38 108 PHE A O 1
ATOM 828 N N . ASP A 1 109 ? -5.259 -5.136 13.361 1.00 91.31 109 ASP A N 1
ATOM 829 C CA . ASP A 1 109 ? -6.539 -5.837 13.176 1.00 91.31 109 ASP A CA 1
ATOM 830 C C . ASP A 1 109 ? -7.675 -5.118 13.917 1.00 91.31 109 ASP A C 1
ATOM 832 O O . ASP A 1 109 ? -8.011 -5.422 15.060 1.00 91.31 109 ASP A O 1
ATOM 836 N N . VAL A 1 110 ? -8.277 -4.132 13.250 1.00 79.44 110 VAL A N 1
ATOM 837 C CA . VAL A 1 110 ? -9.382 -3.321 13.799 1.00 79.44 110 VAL A CA 1
ATOM 838 C C . VAL A 1 110 ? -10.776 -3.864 13.468 1.00 79.44 110 VAL A C 1
ATOM 840 O O . VAL A 1 110 ? -11.780 -3.211 13.750 1.00 79.44 110 VAL A O 1
ATOM 843 N N . ALA A 1 111 ? -10.872 -5.069 12.892 1.00 61.66 111 ALA A N 1
ATOM 844 C CA . ALA A 1 111 ? -12.121 -5.617 12.355 1.00 61.66 111 ALA A CA 1
ATOM 845 C C . ALA A 1 111 ? -13.240 -5.837 13.400 1.00 61.66 111 ALA A C 1
ATOM 847 O O . ALA A 1 111 ? -14.392 -6.015 13.010 1.00 61.66 111 ALA A O 1
ATOM 848 N N . GLY A 1 112 ? -12.921 -5.808 14.701 1.00 60.81 112 GLY A N 1
ATOM 849 C CA . GLY A 1 112 ? -13.886 -5.963 15.796 1.00 60.81 112 GLY A CA 1
ATOM 850 C C . GLY A 1 112 ? -14.556 -4.660 16.253 1.00 60.81 112 GLY A C 1
ATOM 851 O O . GLY A 1 112 ? -15.764 -4.502 16.107 1.00 60.81 112 GLY A O 1
ATOM 852 N N . ASN A 1 113 ? -13.789 -3.728 16.829 1.00 51.72 113 ASN A N 1
ATOM 853 C CA . ASN A 1 113 ? -14.351 -2.674 17.693 1.00 51.72 113 ASN A CA 1
ATOM 854 C C . ASN A 1 113 ? -14.759 -1.381 16.975 1.00 51.72 113 ASN A C 1
ATOM 856 O O . ASN A 1 113 ? -15.521 -0.590 17.523 1.00 51.72 113 ASN A O 1
ATOM 860 N N . SER A 1 114 ? -14.252 -1.132 15.770 1.00 61.19 114 SER A N 1
ATOM 861 C CA . SER A 1 114 ? -14.589 0.027 14.937 1.00 61.19 114 SER A CA 1
ATOM 862 C C . SER A 1 114 ? -13.995 -0.249 13.570 1.00 61.19 114 SER A C 1
ATOM 864 O O . SER A 1 114 ? -12.813 0.003 13.364 1.00 61.19 114 SER A O 1
ATOM 866 N N . ALA A 1 115 ? -14.770 -0.840 12.659 1.00 64.88 115 ALA A N 1
ATOM 867 C CA . ALA A 1 115 ? -14.279 -1.068 11.308 1.00 64.88 115 ALA A CA 1
ATOM 868 C C . ALA A 1 115 ? -13.867 0.287 10.715 1.00 64.88 115 ALA A C 1
ATOM 870 O O . ALA A 1 115 ? -14.723 1.118 10.413 1.00 64.88 115 ALA A O 1
ATOM 871 N N . THR A 1 116 ? -12.561 0.507 10.578 1.00 83.56 116 THR A N 1
ATOM 872 C CA . THR A 1 116 ? -11.971 1.702 9.975 1.00 83.56 116 THR A CA 1
ATOM 873 C C . THR A 1 116 ? -10.935 1.293 8.937 1.00 83.56 116 THR A C 1
ATOM 875 O O . THR A 1 116 ? -10.321 0.228 9.024 1.00 83.56 116 THR A O 1
ATOM 878 N N . VAL A 1 117 ? -10.733 2.141 7.932 1.00 93.50 117 VAL A N 1
ATOM 879 C CA . VAL A 1 117 ? -9.567 2.025 7.049 1.00 93.50 117 VAL A CA 1
ATOM 880 C C . VAL A 1 117 ? -8.325 2.414 7.851 1.00 93.50 117 VAL A C 1
ATOM 882 O O . VAL A 1 117 ? -8.269 3.518 8.398 1.00 93.50 117 VAL A O 1
ATOM 885 N N . LEU A 1 118 ? -7.316 1.545 7.926 1.00 96.25 118 LEU A N 1
ATOM 886 C CA . LEU A 1 118 ? -6.059 1.898 8.585 1.00 96.25 118 LEU A CA 1
ATOM 887 C C . LEU A 1 118 ? -5.136 2.645 7.636 1.00 96.25 118 LEU A C 1
ATOM 889 O O . LEU A 1 118 ? -4.949 2.240 6.493 1.00 96.25 118 LEU A O 1
ATOM 893 N N . ILE A 1 119 ? -4.516 3.713 8.133 1.00 97.44 119 ILE A N 1
ATOM 894 C CA . ILE A 1 119 ? -3.579 4.536 7.370 1.00 97.44 119 ILE A CA 1
ATOM 895 C C . ILE A 1 119 ? -2.258 4.621 8.132 1.00 97.44 119 ILE A C 1
ATOM 897 O O . ILE A 1 119 ? -2.221 5.035 9.295 1.00 97.44 119 ILE A O 1
ATOM 901 N N . CYS A 1 120 ? -1.148 4.281 7.480 1.00 97.88 120 CYS A N 1
ATOM 902 C CA . CYS A 1 120 ? 0.187 4.436 8.057 1.00 97.88 120 CYS A CA 1
ATOM 903 C C . CYS A 1 120 ? 1.266 4.672 6.987 1.00 97.88 120 CYS A C 1
ATOM 905 O O . CYS A 1 120 ? 0.989 4.694 5.789 1.00 97.88 120 CYS A O 1
ATOM 907 N N . SER A 1 121 ? 2.507 4.923 7.416 1.00 97.94 121 SER A N 1
ATOM 908 C CA . SER A 1 121 ? 3.631 5.097 6.488 1.00 97.94 121 SER A CA 1
ATOM 909 C C . SER A 1 121 ? 4.287 3.768 6.129 1.00 97.94 121 SER A C 1
ATOM 911 O O . SER A 1 121 ? 4.244 2.823 6.920 1.00 97.94 121 SER A O 1
ATOM 913 N N . TYR A 1 122 ? 4.972 3.699 4.981 1.00 95.62 122 TYR A N 1
ATOM 914 C CA . TYR A 1 122 ? 5.700 2.483 4.586 1.00 95.62 122 TYR A CA 1
ATOM 915 C C . TYR A 1 122 ? 6.732 2.066 5.630 1.00 95.62 122 TYR A C 1
ATOM 917 O O . TYR A 1 122 ? 6.861 0.886 5.934 1.00 95.62 122 TYR A O 1
ATOM 925 N N . GLN A 1 123 ? 7.468 3.033 6.189 1.00 96.31 123 GLN A N 1
ATOM 926 C CA . GLN A 1 123 ? 8.494 2.777 7.197 1.00 96.31 123 GLN A CA 1
ATOM 927 C C . GLN A 1 123 ? 7.876 2.173 8.457 1.00 96.31 123 GLN A C 1
ATOM 929 O O . GLN A 1 123 ? 8.427 1.233 9.024 1.00 96.31 123 GLN A O 1
ATOM 934 N N . PHE A 1 124 ? 6.719 2.692 8.874 1.00 97.94 124 PHE A N 1
ATOM 935 C CA . PHE A 1 124 ? 6.019 2.181 10.041 1.00 97.94 124 PHE A CA 1
ATOM 936 C C . PHE A 1 124 ? 5.477 0.767 9.799 1.00 97.94 124 PHE A C 1
ATOM 938 O O . PHE A 1 124 ? 5.733 -0.124 10.607 1.00 97.94 124 PHE A O 1
ATOM 945 N N . ALA A 1 125 ? 4.805 0.543 8.666 1.00 97.94 125 ALA A N 1
ATOM 946 C CA . ALA A 1 125 ? 4.299 -0.772 8.280 1.00 97.94 125 ALA A CA 1
ATOM 947 C C . ALA A 1 125 ? 5.427 -1.811 8.166 1.00 97.94 125 ALA A C 1
ATOM 949 O O . ALA A 1 125 ? 5.327 -2.896 8.731 1.00 97.94 125 ALA A O 1
ATOM 950 N N . ALA A 1 126 ? 6.542 -1.465 7.514 1.00 97.50 126 ALA A N 1
ATOM 951 C CA . ALA A 1 126 ? 7.704 -2.345 7.405 1.00 97.50 126 ALA A CA 1
ATOM 952 C C . ALA A 1 126 ? 8.326 -2.657 8.778 1.00 97.50 126 ALA A C 1
ATOM 954 O O . ALA A 1 126 ? 8.679 -3.800 9.054 1.00 97.50 126 ALA A O 1
ATOM 955 N N . GLY A 1 127 ? 8.405 -1.671 9.678 1.00 98.00 127 GLY A N 1
ATOM 956 C CA . GLY A 1 127 ? 8.863 -1.880 11.057 1.00 98.00 127 GLY A CA 1
ATOM 957 C C . GLY A 1 127 ? 7.947 -2.786 11.892 1.00 98.00 127 GLY A C 1
ATOM 958 O O . GLY A 1 127 ? 8.364 -3.276 12.941 1.00 98.00 127 GLY A O 1
ATOM 959 N N . LYS A 1 128 ? 6.716 -3.026 11.427 1.00 98.00 128 LYS A N 1
ATOM 960 C CA . LYS A 1 128 ? 5.694 -3.887 12.038 1.00 98.00 128 LYS A CA 1
ATOM 961 C C . LYS A 1 128 ? 5.257 -5.018 11.104 1.00 98.00 128 LYS A C 1
ATOM 963 O O . LYS A 1 128 ? 4.121 -5.474 11.156 1.00 98.00 128 LYS A O 1
ATOM 968 N N . ALA A 1 129 ? 6.171 -5.493 10.257 1.00 97.75 129 ALA A N 1
ATOM 969 C CA . ALA A 1 129 ? 5.871 -6.444 9.188 1.00 97.75 129 ALA A CA 1
ATOM 970 C C . ALA A 1 129 ? 5.125 -7.705 9.648 1.00 97.75 129 ALA A C 1
ATOM 972 O O . ALA A 1 129 ? 4.214 -8.141 8.957 1.00 97.75 129 ALA A O 1
ATOM 973 N N . LYS A 1 130 ? 5.476 -8.270 10.813 1.00 97.75 130 LYS A N 1
ATOM 974 C CA . LYS A 1 130 ? 4.797 -9.460 11.358 1.00 97.75 130 LYS A CA 1
ATOM 975 C C . LYS A 1 130 ? 3.324 -9.184 11.667 1.00 97.75 130 LYS A C 1
ATOM 977 O O . LYS A 1 130 ? 2.458 -9.960 11.272 1.00 97.75 130 LYS A O 1
ATOM 982 N N . ASP A 1 131 ? 3.054 -8.056 12.314 1.00 97.44 131 ASP A N 1
ATOM 983 C CA . ASP A 1 131 ? 1.702 -7.634 12.679 1.00 97.44 131 ASP A CA 1
ATOM 984 C C . ASP A 1 131 ? 0.886 -7.339 11.417 1.00 97.44 131 ASP A C 1
ATOM 986 O O . ASP A 1 131 ? -0.218 -7.857 11.262 1.00 97.44 131 ASP A O 1
ATOM 990 N N . VAL A 1 132 ? 1.479 -6.615 10.461 1.00 97.75 132 VAL A N 1
ATOM 991 C CA . VAL A 1 132 ? 0.891 -6.338 9.140 1.00 97.75 132 VAL A CA 1
ATOM 992 C C . VAL A 1 132 ? 0.556 -7.629 8.389 1.00 97.75 132 VAL A C 1
ATOM 994 O O . VAL A 1 132 ? -0.541 -7.745 7.850 1.00 97.75 132 VAL A O 1
ATOM 997 N N . GLN A 1 133 ? 1.480 -8.592 8.355 1.00 97.56 133 GLN A N 1
ATOM 998 C CA . GLN A 1 133 ? 1.333 -9.853 7.625 1.00 97.56 133 GLN A CA 1
ATOM 999 C C . GLN A 1 133 ? 0.250 -10.758 8.222 1.00 97.56 133 GLN A C 1
ATOM 1001 O O . GLN A 1 133 ? -0.386 -11.515 7.491 1.00 97.56 133 GLN A O 1
ATOM 1006 N N . SER A 1 134 ? 0.051 -10.702 9.540 1.00 95.94 134 SER A N 1
ATOM 1007 C CA . SER A 1 134 ? -0.936 -11.540 10.228 1.00 95.94 134 SER A CA 1
ATOM 1008 C C . SER A 1 134 ? -2.389 -11.123 9.972 1.00 95.94 134 SER A C 1
ATOM 1010 O O . SER A 1 134 ? -3.296 -11.924 10.192 1.00 95.94 134 SER A O 1
ATOM 1012 N N . VAL A 1 135 ? -2.623 -9.900 9.484 1.00 95.31 135 VAL A N 1
ATOM 1013 C CA . VAL A 1 135 ? -3.970 -9.423 9.162 1.00 95.31 135 VAL A CA 1
ATOM 1014 C C . VAL A 1 135 ? -4.382 -9.927 7.773 1.00 95.31 135 VAL A C 1
ATOM 1016 O O . VAL A 1 135 ? -3.666 -9.695 6.794 1.00 95.31 135 VAL A O 1
ATOM 1019 N N . PRO A 1 136 ? -5.557 -10.568 7.633 1.00 93.62 136 PRO A N 1
ATOM 1020 C CA . PRO A 1 136 ? -6.075 -10.993 6.338 1.00 93.62 136 PRO A CA 1
ATOM 1021 C C . PRO A 1 136 ? -6.689 -9.797 5.595 1.00 93.62 136 PRO A C 1
ATOM 1023 O O . PRO A 1 136 ? -7.908 -9.645 5.538 1.00 93.62 136 PRO A O 1
ATOM 1026 N N . TRP A 1 137 ? -5.838 -8.911 5.071 1.00 94.81 137 TRP A N 1
ATOM 1027 C CA . TRP A 1 137 ? -6.265 -7.711 4.348 1.00 94.81 137 TRP A CA 1
ATOM 1028 C C . TRP A 1 137 ? -7.111 -8.051 3.117 1.00 94.81 137 TRP A C 1
ATOM 1030 O O . TRP A 1 137 ? -6.724 -8.869 2.281 1.00 94.81 137 TRP A O 1
ATOM 1040 N N . ASP A 1 138 ? -8.234 -7.355 2.966 1.00 92.50 138 ASP A N 1
ATOM 1041 C CA . ASP A 1 138 ? -9.080 -7.424 1.777 1.00 92.50 138 ASP A CA 1
ATOM 1042 C C . ASP A 1 138 ? -8.511 -6.588 0.622 1.00 92.50 138 ASP A C 1
ATOM 1044 O O . ASP A 1 138 ? -8.648 -6.947 -0.551 1.00 92.50 138 ASP A O 1
ATOM 1048 N N . LEU A 1 139 ? -7.904 -5.448 0.962 1.00 92.81 139 LEU A N 1
ATOM 1049 C CA . LEU A 1 139 ? -7.305 -4.502 0.029 1.00 92.81 139 LEU A CA 1
ATOM 1050 C C . LEU A 1 139 ? -6.164 -3.745 0.708 1.00 92.81 139 LEU A C 1
ATOM 1052 O O . LEU A 1 139 ? -6.282 -3.309 1.854 1.00 92.81 139 LEU A O 1
ATOM 1056 N N . VAL A 1 140 ? -5.088 -3.527 -0.039 1.00 96.56 140 VAL A N 1
ATOM 1057 C CA . VAL A 1 140 ? -4.001 -2.637 0.354 1.00 96.56 140 VAL A CA 1
ATOM 1058 C C . VAL A 1 140 ? -3.789 -1.589 -0.726 1.00 96.56 140 VAL A C 1
ATOM 1060 O O . VAL A 1 140 ? -3.437 -1.919 -1.854 1.00 96.56 140 VAL A O 1
ATOM 1063 N N . VAL A 1 141 ? -3.981 -0.325 -0.378 1.00 95.81 141 VAL A N 1
ATOM 1064 C CA . VAL A 1 141 ? -3.656 0.811 -1.236 1.00 95.81 141 VAL A CA 1
ATOM 1065 C C . VAL A 1 141 ? -2.258 1.298 -0.882 1.00 95.81 141 VAL A C 1
ATOM 1067 O O . VAL A 1 141 ? -1.905 1.469 0.286 1.00 95.81 141 VAL A O 1
ATOM 1070 N N . VAL A 1 142 ? -1.440 1.492 -1.902 1.00 96.00 142 VAL A N 1
ATOM 1071 C CA . VAL A 1 142 ? -0.050 1.908 -1.789 1.00 96.00 142 VAL A CA 1
ATOM 1072 C C . VAL A 1 142 ? 0.095 3.165 -2.620 1.00 96.00 142 VAL A C 1
ATOM 1074 O O . VAL A 1 142 ? 0.267 3.103 -3.832 1.00 96.00 142 VAL A O 1
ATOM 1077 N N . ASP A 1 143 ? -0.033 4.307 -1.965 1.00 94.38 143 ASP A N 1
ATOM 1078 C CA . ASP A 1 143 ? 0.128 5.601 -2.614 1.00 94.38 143 ASP A CA 1
ATOM 1079 C C . ASP A 1 143 ? 1.595 5.828 -3.008 1.00 94.38 143 ASP A C 1
ATOM 1081 O O . ASP A 1 143 ? 2.451 5.041 -2.605 1.00 94.38 143 ASP A O 1
ATOM 1085 N N . GLU A 1 144 ? 1.900 6.856 -3.796 1.00 92.06 144 GLU A N 1
ATOM 1086 C CA . GLU A 1 144 ? 3.245 7.242 -4.257 1.00 92.06 144 GLU A CA 1
ATOM 1087 C C . GLU A 1 144 ? 4.206 6.068 -4.529 1.00 92.06 144 GLU A C 1
ATOM 1089 O O . GLU A 1 144 ? 5.375 6.047 -4.116 1.00 92.06 144 GLU A O 1
ATOM 1094 N N . ALA A 1 145 ? 3.700 5.060 -5.243 1.00 91.50 145 ALA A N 1
ATOM 1095 C CA . ALA A 1 145 ? 4.347 3.764 -5.396 1.00 91.50 145 ALA A CA 1
ATOM 1096 C C . ALA A 1 145 ? 5.688 3.841 -6.137 1.00 91.50 145 ALA A C 1
ATOM 1098 O O . ALA A 1 145 ? 6.509 2.935 -5.994 1.00 91.50 145 ALA A O 1
ATOM 1099 N N . HIS A 1 146 ? 5.983 4.951 -6.826 1.00 88.62 146 HIS A N 1
ATOM 1100 C CA . HIS A 1 146 ? 7.300 5.237 -7.402 1.00 88.62 146 HIS A CA 1
ATOM 1101 C C . HIS A 1 146 ? 8.442 5.061 -6.377 1.00 88.62 146 HIS A C 1
ATOM 1103 O O . HIS A 1 146 ? 9.556 4.692 -6.744 1.00 88.62 146 HIS A O 1
ATOM 1109 N N . ARG A 1 147 ? 8.184 5.238 -5.072 1.00 90.75 147 ARG A N 1
ATOM 1110 C CA . ARG A 1 147 ? 9.162 4.991 -3.992 1.00 90.75 147 ARG A CA 1
ATOM 1111 C C . ARG A 1 147 ? 9.568 3.518 -3.846 1.00 90.75 147 ARG A C 1
ATOM 1113 O O . ARG A 1 147 ? 10.619 3.215 -3.279 1.00 90.75 147 ARG A O 1
ATOM 1120 N N . LEU A 1 148 ? 8.752 2.600 -4.356 1.00 91.12 148 LEU A N 1
ATOM 1121 C CA . LEU A 1 148 ? 8.912 1.149 -4.243 1.00 91.12 148 LEU A CA 1
ATOM 1122 C C . LEU A 1 148 ? 9.483 0.509 -5.514 1.00 91.12 148 LEU A C 1
ATOM 1124 O O . LEU A 1 148 ? 9.870 -0.656 -5.487 1.00 91.12 148 LEU A O 1
ATOM 1128 N N . ARG A 1 149 ? 9.624 1.267 -6.606 1.00 88.38 149 ARG A N 1
ATOM 1129 C CA . ARG A 1 149 ? 10.075 0.767 -7.919 1.00 88.38 149 ARG A CA 1
ATOM 1130 C C . ARG A 1 149 ? 11.464 0.122 -7.924 1.00 88.38 149 ARG A C 1
ATOM 1132 O O . ARG A 1 149 ? 11.813 -0.599 -8.841 1.00 88.38 149 ARG A O 1
ATOM 1139 N N . ASN A 1 150 ? 12.270 0.361 -6.891 1.00 90.69 150 ASN A N 1
ATOM 1140 C CA . ASN A 1 150 ? 13.590 -0.248 -6.715 1.00 90.69 150 ASN A CA 1
ATOM 1141 C C . ASN A 1 150 ? 13.591 -1.382 -5.673 1.00 90.69 150 ASN A C 1
ATOM 1143 O O . ASN A 1 150 ? 14.627 -1.661 -5.075 1.00 90.69 150 ASN A O 1
ATOM 1147 N N . VAL A 1 151 ? 12.448 -2.025 -5.408 1.00 92.75 151 VAL A N 1
ATOM 1148 C CA . VAL A 1 151 ? 12.328 -3.120 -4.423 1.00 92.75 151 VAL A CA 1
ATOM 1149 C C . VAL A 1 151 ? 13.230 -4.320 -4.735 1.00 92.75 151 VAL A C 1
ATOM 1151 O O . VAL A 1 151 ? 13.636 -5.043 -3.830 1.00 92.75 151 VAL A O 1
ATOM 1154 N N . TYR A 1 152 ? 13.599 -4.511 -6.000 1.00 89.62 152 TYR A N 1
ATOM 1155 C CA . TYR A 1 152 ? 14.528 -5.557 -6.429 1.00 89.62 152 TYR A CA 1
ATOM 1156 C C . TYR A 1 152 ? 15.976 -5.315 -5.968 1.00 89.62 152 TYR A C 1
ATOM 1158 O O . TYR A 1 152 ? 16.782 -6.241 -5.979 1.00 89.62 152 TYR A O 1
ATOM 1166 N N . LYS A 1 153 ? 16.321 -4.089 -5.549 1.00 92.12 153 LYS A N 1
ATOM 1167 C CA . LYS A 1 153 ? 17.667 -3.739 -5.083 1.00 92.12 153 LYS A CA 1
ATOM 1168 C C . LYS A 1 153 ? 17.860 -4.117 -3.605 1.00 92.12 153 LYS A C 1
ATOM 1170 O O . LYS A 1 153 ? 16.999 -3.748 -2.796 1.00 92.12 153 LYS A O 1
ATOM 1175 N N . PRO A 1 154 ? 18.964 -4.786 -3.209 1.00 89.94 154 PRO A N 1
ATOM 1176 C CA . PRO A 1 154 ? 19.260 -5.174 -1.820 1.00 89.94 154 PRO A CA 1
ATOM 1177 C C . PRO A 1 154 ? 19.313 -4.016 -0.810 1.00 89.94 154 PRO A C 1
ATOM 1179 O O . PRO A 1 154 ? 19.049 -4.203 0.382 1.00 89.94 154 PRO A O 1
ATOM 1182 N N . GLU A 1 155 ? 19.527 -2.790 -1.259 1.00 92.62 155 GLU A N 1
ATOM 1183 C CA . GLU A 1 155 ? 19.614 -1.606 -0.405 1.00 92.62 155 GLU A CA 1
ATOM 1184 C C . GLU A 1 155 ? 18.221 -1.126 0.030 1.00 92.62 155 GLU A C 1
ATOM 1186 O O . GLU A 1 155 ? 18.059 -0.575 1.119 1.00 92.62 155 GLU A O 1
ATOM 1191 N N . ASN A 1 156 ? 17.176 -1.412 -0.759 1.00 92.56 156 ASN A N 1
ATOM 1192 C CA . ASN A 1 156 ? 15.808 -0.966 -0.484 1.00 92.56 156 ASN A CA 1
ATOM 1193 C C . ASN A 1 156 ? 15.068 -1.898 0.497 1.00 92.56 156 ASN A C 1
ATOM 1195 O O . ASN A 1 156 ? 14.058 -2.528 0.171 1.00 92.56 156 ASN A O 1
ATOM 1199 N N . LYS A 1 157 ? 15.612 -2.019 1.715 1.00 94.44 157 LYS A N 1
ATOM 1200 C CA . LYS A 1 157 ? 15.133 -2.947 2.757 1.00 94.44 157 LYS A CA 1
ATOM 1201 C C . LYS A 1 157 ? 13.660 -2.726 3.107 1.00 94.44 157 LYS A C 1
ATOM 1203 O O . LYS A 1 157 ? 12.907 -3.691 3.170 1.00 94.44 157 LYS A O 1
ATOM 1208 N N . THR A 1 158 ? 13.244 -1.471 3.282 1.00 94.75 158 THR A N 1
ATOM 1209 C CA . THR A 1 158 ? 11.861 -1.109 3.635 1.00 94.75 158 THR A CA 1
ATOM 1210 C C . THR A 1 158 ? 10.862 -1.621 2.602 1.00 94.75 158 THR A C 1
ATOM 1212 O O . THR A 1 158 ? 9.882 -2.262 2.974 1.00 94.75 158 THR A O 1
ATOM 1215 N N . ALA A 1 159 ? 11.121 -1.392 1.309 1.00 95.06 159 ALA A N 1
ATOM 1216 C CA . ALA A 1 159 ? 10.230 -1.848 0.247 1.00 95.06 159 ALA A CA 1
ATOM 1217 C C . ALA A 1 159 ? 10.137 -3.380 0.199 1.00 95.06 159 ALA A C 1
ATOM 1219 O O . ALA A 1 159 ? 9.044 -3.911 0.021 1.00 95.06 159 ALA A O 1
ATOM 1220 N N . ARG A 1 160 ? 11.254 -4.097 0.403 1.00 96.00 160 ARG A N 1
ATOM 1221 C CA . ARG A 1 160 ? 11.259 -5.572 0.403 1.00 96.00 160 ARG A CA 1
ATOM 1222 C C . ARG A 1 160 ? 10.486 -6.153 1.573 1.00 96.00 160 ARG A C 1
ATOM 1224 O O . ARG A 1 160 ? 9.622 -6.992 1.363 1.00 96.00 160 ARG A O 1
ATOM 1231 N N . ILE A 1 161 ? 10.756 -5.660 2.781 1.00 97.44 161 ILE A N 1
ATOM 1232 C CA . ILE A 1 161 ? 10.050 -6.094 3.990 1.00 97.44 161 ILE A CA 1
ATOM 1233 C C . ILE A 1 161 ? 8.543 -5.879 3.822 1.00 97.44 161 ILE A C 1
ATOM 1235 O O . ILE A 1 161 ? 7.754 -6.776 4.107 1.00 97.44 161 ILE A O 1
ATOM 1239 N N . LEU A 1 162 ? 8.144 -4.708 3.318 1.00 96.75 162 LEU A N 1
ATOM 1240 C CA . LEU A 1 162 ? 6.736 -4.392 3.109 1.00 96.75 162 LEU A CA 1
ATOM 1241 C C . LEU A 1 162 ? 6.096 -5.270 2.022 1.00 96.75 162 LEU A C 1
ATOM 1243 O O . LEU A 1 162 ? 5.005 -5.791 2.233 1.00 96.75 162 LEU A O 1
ATOM 1247 N N . ARG A 1 163 ? 6.778 -5.483 0.890 1.00 95.44 163 ARG A N 1
ATOM 1248 C CA . ARG A 1 163 ? 6.335 -6.406 -0.169 1.00 95.44 163 ARG A CA 1
ATOM 1249 C C . ARG A 1 163 ? 6.089 -7.806 0.383 1.00 95.44 163 ARG A C 1
ATOM 1251 O O . ARG A 1 163 ? 5.066 -8.415 0.080 1.00 95.44 163 ARG A O 1
ATOM 1258 N N . ASP A 1 164 ? 7.028 -8.316 1.173 1.00 95.69 164 ASP A N 1
ATOM 1259 C CA . ASP A 1 164 ? 6.970 -9.679 1.695 1.00 95.69 164 ASP A CA 1
ATOM 1260 C C . ASP A 1 164 ? 5.849 -9.813 2.744 1.00 95.69 164 ASP A C 1
ATOM 1262 O O . ASP A 1 164 ? 5.091 -10.786 2.713 1.00 95.69 164 ASP A O 1
ATOM 1266 N N . ALA A 1 165 ? 5.656 -8.793 3.589 1.00 97.06 165 ALA A N 1
ATOM 1267 C CA . ALA A 1 165 ? 4.528 -8.712 4.522 1.00 97.06 165 ALA A CA 1
ATOM 1268 C C . ALA A 1 165 ? 3.164 -8.648 3.807 1.00 97.06 165 ALA A C 1
ATOM 1270 O O . ALA A 1 165 ? 2.176 -9.184 4.302 1.00 97.06 165 ALA A O 1
ATOM 1271 N N . LEU A 1 166 ? 3.107 -8.034 2.620 1.00 95.75 166 LEU A N 1
ATOM 1272 C CA . LEU A 1 166 ? 1.889 -7.823 1.827 1.00 95.75 166 LEU A CA 1
ATOM 1273 C C . LEU A 1 166 ? 1.778 -8.766 0.614 1.00 95.75 166 LEU A C 1
ATOM 1275 O O . LEU A 1 166 ? 1.082 -8.477 -0.366 1.00 95.75 166 LEU A O 1
ATOM 1279 N N . ARG A 1 167 ? 2.428 -9.933 0.664 1.00 92.38 167 ARG A N 1
ATOM 1280 C CA . ARG A 1 167 ? 2.473 -10.899 -0.452 1.00 92.38 167 ARG A CA 1
ATOM 1281 C C . ARG A 1 167 ? 1.107 -11.487 -0.834 1.00 92.38 167 ARG A C 1
ATOM 1283 O O . ARG A 1 167 ? 0.899 -11.912 -1.976 1.00 92.38 167 ARG A O 1
ATOM 1290 N N . LEU A 1 168 ? 0.198 -11.594 0.130 1.00 91.00 168 LEU A N 1
ATOM 1291 C CA . LEU A 1 168 ? -1.099 -12.255 -0.031 1.00 91.00 168 LEU A CA 1
ATOM 1292 C C . LEU A 1 168 ? -2.228 -11.344 -0.536 1.00 91.00 168 LEU A C 1
ATOM 1294 O O . LEU A 1 168 ? -2.876 -11.755 -1.498 1.00 91.00 168 LEU A O 1
ATOM 1298 N N . PRO A 1 169 ? -2.477 -10.158 0.050 1.00 91.88 169 PRO A N 1
ATOM 1299 C CA . PRO A 1 169 ? -3.676 -9.387 -0.265 1.00 91.88 169 PRO A CA 1
ATOM 1300 C C . PRO A 1 169 ? -3.681 -8.782 -1.667 1.00 91.88 169 PRO A C 1
ATOM 1302 O O . PRO A 1 169 ? -2.628 -8.617 -2.297 1.00 91.88 169 PRO A O 1
ATOM 1305 N N . HIS A 1 170 ? -4.879 -8.391 -2.111 1.00 90.44 170 HIS A N 1
ATOM 1306 C CA . HIS A 1 170 ? -5.041 -7.542 -3.286 1.00 90.44 170 HIS A CA 1
ATOM 1307 C C . HIS A 1 170 ? -4.430 -6.164 -3.024 1.00 90.44 170 HIS A C 1
ATOM 1309 O O . HIS A 1 170 ? -4.702 -5.548 -1.993 1.00 90.44 170 HIS A O 1
ATOM 1315 N N . LYS A 1 171 ? -3.609 -5.684 -3.957 1.00 91.31 171 LYS A N 1
ATOM 1316 C CA . LYS A 1 171 ? -2.899 -4.406 -3.856 1.00 91.31 171 LYS A CA 1
ATOM 1317 C C . LYS A 1 171 ? -3.335 -3.442 -4.953 1.00 91.31 171 LYS A C 1
ATOM 1319 O O . LYS A 1 171 ? -3.586 -3.863 -6.073 1.00 91.31 171 LYS A O 1
ATOM 1324 N N . VAL A 1 172 ? -3.390 -2.154 -4.652 1.00 90.94 172 VAL A N 1
ATOM 1325 C CA . VAL A 1 172 ? -3.512 -1.100 -5.662 1.00 90.94 172 VAL A CA 1
ATOM 1326 C C . VAL A 1 172 ? -2.413 -0.088 -5.424 1.00 90.94 172 VAL A C 1
ATOM 1328 O O . VAL A 1 172 ? -2.332 0.500 -4.349 1.00 90.94 172 VAL A O 1
ATOM 1331 N N . LEU A 1 173 ? -1.535 0.067 -6.406 1.00 91.50 173 LEU A N 1
ATOM 1332 C CA . LEU A 1 173 ? -0.415 0.999 -6.353 1.00 91.50 173 LEU A CA 1
ATOM 1333 C C . LEU A 1 173 ? -0.826 2.273 -7.077 1.00 91.50 173 LEU A C 1
ATOM 1335 O O . LEU A 1 173 ? -1.214 2.198 -8.232 1.00 91.50 173 LEU A O 1
ATOM 1339 N N . LEU A 1 174 ? -0.726 3.424 -6.425 1.00 89.44 174 LEU A N 1
ATOM 1340 C CA . LEU A 1 174 ? -1.001 4.723 -7.029 1.00 89.44 174 LEU A CA 1
ATOM 1341 C C . LEU A 1 174 ? 0.325 5.416 -7.286 1.00 89.44 174 LEU A C 1
ATOM 1343 O O . LEU A 1 174 ? 1.156 5.543 -6.384 1.00 89.44 174 LEU A O 1
ATOM 1347 N N . THR A 1 175 ? 0.557 5.876 -8.504 1.00 86.12 175 THR A N 1
ATOM 1348 C CA . THR A 1 175 ? 1.760 6.643 -8.806 1.00 86.12 175 THR A CA 1
ATOM 1349 C C . THR A 1 175 ? 1.539 7.546 -10.001 1.00 86.12 175 THR A C 1
ATOM 1351 O O . THR A 1 175 ? 0.861 7.168 -10.936 1.00 86.12 175 THR A O 1
ATOM 1354 N N . ALA A 1 176 ? 2.112 8.747 -9.980 1.00 77.69 176 ALA A N 1
ATOM 1355 C CA . ALA A 1 176 ? 2.113 9.605 -11.163 1.00 77.69 176 ALA A CA 1
ATOM 1356 C C . ALA A 1 176 ? 3.303 9.374 -12.100 1.00 77.69 176 ALA A C 1
ATOM 1358 O O . ALA A 1 176 ? 3.376 9.964 -13.171 1.00 77.69 176 ALA A O 1
ATOM 1359 N N . THR A 1 177 ? 4.268 8.559 -11.671 1.00 71.06 177 THR A N 1
ATOM 1360 C CA . THR A 1 177 ? 5.530 8.330 -12.380 1.00 71.06 177 THR A CA 1
ATOM 1361 C C . THR A 1 177 ? 5.939 6.862 -12.228 1.00 71.06 177 THR A C 1
ATOM 1363 O O . THR A 1 177 ? 6.902 6.553 -11.514 1.00 71.06 177 THR A O 1
ATOM 1366 N N . PRO A 1 178 ? 5.199 5.920 -12.849 1.00 60.69 178 PRO A N 1
ATOM 1367 C CA . PRO A 1 178 ? 5.501 4.491 -12.718 1.00 60.69 178 PRO A CA 1
ATOM 1368 C C . PRO A 1 178 ? 6.901 4.147 -13.253 1.00 60.69 178 PRO A C 1
ATOM 1370 O O . PRO A 1 178 ? 7.568 3.254 -12.731 1.00 60.69 178 PRO A O 1
ATOM 1373 N N . LEU A 1 179 ? 7.364 4.889 -14.262 1.00 69.38 179 LEU A N 1
ATOM 1374 C CA . LEU A 1 179 ? 8.634 4.716 -14.953 1.00 69.38 179 LEU A CA 1
ATOM 1375 C C . LEU A 1 179 ? 9.344 6.065 -15.070 1.00 69.38 179 LEU A C 1
ATOM 1377 O O . LEU A 1 179 ? 8.722 7.060 -15.429 1.00 69.38 179 LEU A O 1
ATOM 1381 N N . GLN A 1 180 ? 10.643 6.102 -14.772 1.00 66.12 180 GLN A N 1
ATOM 1382 C CA . GLN A 1 180 ? 11.484 7.282 -14.991 1.00 66.12 180 GLN A CA 1
ATOM 1383 C C . GLN A 1 180 ? 12.676 6.981 -15.897 1.00 66.12 180 GLN A C 1
ATOM 1385 O O . GLN A 1 180 ? 12.911 7.727 -16.837 1.00 66.12 180 GLN A O 1
ATOM 1390 N N . ASN A 1 181 ? 13.425 5.905 -15.638 1.00 67.31 181 ASN A N 1
ATOM 1391 C CA . ASN A 1 181 ? 14.739 5.714 -16.272 1.00 67.31 181 ASN A CA 1
ATOM 1392 C C . ASN A 1 181 ? 14.924 4.351 -16.950 1.00 67.31 181 ASN A C 1
ATOM 1394 O O . ASN A 1 181 ? 15.734 4.218 -17.869 1.00 67.31 181 ASN A O 1
ATOM 1398 N N . SER A 1 182 ? 14.241 3.310 -16.467 1.00 73.31 182 SER A N 1
ATOM 1399 C CA . SER A 1 182 ? 14.507 1.931 -16.887 1.00 73.31 182 SER A CA 1
ATOM 1400 C C . SER A 1 182 ? 13.295 1.030 -16.689 1.00 73.31 182 SER A C 1
ATOM 1402 O O . SER A 1 182 ? 12.579 1.157 -15.698 1.00 73.31 182 SER A O 1
ATOM 1404 N N . LEU A 1 183 ? 13.145 0.032 -17.564 1.00 77.81 183 LEU A N 1
ATOM 1405 C CA . LEU A 1 183 ? 12.166 -1.050 -17.411 1.00 77.81 183 LEU A CA 1
ATOM 1406 C C . LEU A 1 183 ? 12.342 -1.857 -16.113 1.00 77.81 183 LEU A C 1
ATOM 1408 O O . LEU A 1 183 ? 11.388 -2.464 -15.630 1.00 77.81 183 LEU A O 1
ATOM 1412 N N . LEU A 1 184 ? 13.524 -1.817 -15.486 1.00 83.06 184 LEU A N 1
ATOM 1413 C CA . LEU A 1 184 ? 13.720 -2.409 -14.160 1.00 83.06 184 LEU A CA 1
ATOM 1414 C C . LEU A 1 184 ? 12.842 -1.752 -13.084 1.00 83.06 184 LEU A C 1
ATOM 1416 O O . LEU A 1 184 ? 12.498 -2.395 -12.095 1.00 83.06 184 LEU A O 1
ATOM 1420 N N . GLU A 1 185 ? 12.459 -0.488 -13.259 1.00 84.06 185 GLU A N 1
ATOM 1421 C CA . GLU A 1 185 ? 11.539 0.193 -12.346 1.00 84.06 185 GLU A CA 1
ATOM 1422 C C . GLU A 1 185 ? 10.125 -0.410 -12.436 1.00 84.06 185 GLU A C 1
ATOM 1424 O O . GLU A 1 185 ? 9.504 -0.656 -11.399 1.00 84.06 185 GLU A O 1
ATOM 1429 N N . LEU A 1 186 ? 9.667 -0.770 -13.643 1.00 80.94 186 LEU A N 1
ATOM 1430 C CA . LEU A 1 186 ? 8.406 -1.494 -13.849 1.00 80.94 186 LEU A CA 1
ATOM 1431 C C . LEU A 1 186 ? 8.470 -2.893 -13.234 1.00 80.94 186 LEU A C 1
ATOM 1433 O O . LEU A 1 186 ? 7.547 -3.285 -12.520 1.00 80.94 186 LEU A O 1
ATOM 1437 N N . TYR A 1 187 ? 9.579 -3.615 -13.432 1.00 84.62 187 TYR A N 1
ATOM 1438 C CA . TYR A 1 187 ? 9.809 -4.898 -12.761 1.00 84.62 187 TYR A CA 1
ATOM 1439 C C . TYR A 1 187 ? 9.672 -4.765 -11.239 1.00 84.62 187 TYR A C 1
ATOM 1441 O O . TYR A 1 187 ? 9.035 -5.592 -10.586 1.00 84.62 187 TYR A O 1
ATOM 1449 N N . GLY A 1 188 ? 10.221 -3.702 -10.650 1.00 89.62 188 GLY A N 1
ATOM 1450 C CA . GLY A 1 188 ? 10.080 -3.447 -9.222 1.00 89.62 188 GLY A CA 1
ATOM 1451 C C . GLY A 1 188 ? 8.633 -3.229 -8.780 1.00 89.62 188 GLY A C 1
ATOM 1452 O O . GLY A 1 188 ? 8.199 -3.855 -7.816 1.00 89.62 188 GLY A O 1
ATOM 1453 N N . LEU A 1 189 ? 7.864 -2.391 -9.477 1.00 88.94 189 LEU A N 1
ATOM 1454 C CA . LEU A 1 189 ? 6.457 -2.154 -9.128 1.00 88.94 189 LEU A CA 1
ATOM 1455 C C . LEU A 1 189 ? 5.600 -3.414 -9.296 1.00 88.94 189 LEU A C 1
ATOM 1457 O O . LEU A 1 189 ? 4.843 -3.772 -8.394 1.00 88.94 189 LEU A O 1
ATOM 1461 N N . VAL A 1 190 ? 5.760 -4.138 -10.403 1.00 85.94 190 VAL A N 1
ATOM 1462 C CA . VAL A 1 190 ? 4.997 -5.365 -10.664 1.00 85.94 190 VAL A CA 1
ATOM 1463 C C . VAL A 1 190 ? 5.392 -6.479 -9.698 1.00 85.94 190 VAL A C 1
ATOM 1465 O O . VAL A 1 190 ? 4.515 -7.132 -9.144 1.00 85.94 190 VAL A O 1
ATOM 1468 N N . SER A 1 191 ? 6.681 -6.653 -9.395 1.00 87.88 191 SER A N 1
ATOM 1469 C CA . SER A 1 191 ? 7.121 -7.629 -8.385 1.00 87.88 191 SER A CA 1
ATOM 1470 C C . SER A 1 191 ? 6.668 -7.267 -6.966 1.00 87.88 191 SER A C 1
ATOM 1472 O O . SER A 1 191 ? 6.568 -8.153 -6.112 1.00 87.88 191 SER A O 1
ATOM 1474 N N . PHE A 1 192 ? 6.357 -5.992 -6.698 1.00 91.75 192 PHE A N 1
ATOM 1475 C CA . PHE A 1 192 ? 5.686 -5.592 -5.463 1.00 91.75 192 PHE A CA 1
ATOM 1476 C C . PHE A 1 192 ? 4.238 -6.106 -5.418 1.00 91.75 192 PHE A C 1
ATOM 1478 O O . PHE A 1 192 ? 3.780 -6.580 -4.377 1.00 91.75 192 PHE A O 1
ATOM 1485 N N . VAL A 1 193 ? 3.523 -6.046 -6.545 1.00 88.62 193 VAL A N 1
ATOM 1486 C CA . VAL A 1 193 ? 2.152 -6.560 -6.680 1.00 88.62 193 VAL A CA 1
ATOM 1487 C C . VAL A 1 193 ? 2.126 -8.092 -6.637 1.00 88.62 193 VAL A C 1
ATOM 1489 O O . VAL A 1 193 ? 1.432 -8.691 -5.808 1.00 88.62 193 VAL A O 1
ATOM 1492 N N . ASP A 1 194 ? 2.891 -8.735 -7.513 1.00 85.69 194 ASP A N 1
ATOM 1493 C CA . ASP A 1 194 ? 3.005 -10.183 -7.610 1.00 85.69 194 ASP A CA 1
ATOM 1494 C C . ASP A 1 194 ? 4.343 -10.581 -8.248 1.00 85.69 194 ASP A C 1
ATOM 1496 O O . ASP A 1 194 ? 4.585 -10.384 -9.438 1.00 85.69 194 ASP A O 1
ATOM 1500 N N . GLN A 1 195 ? 5.206 -11.210 -7.448 1.00 84.00 195 GLN A N 1
ATOM 1501 C CA . GLN A 1 195 ? 6.532 -11.673 -7.873 1.00 84.00 195 GLN A CA 1
ATOM 1502 C C . GLN A 1 195 ? 6.493 -12.726 -8.993 1.00 84.00 195 GLN A C 1
ATOM 1504 O O . GLN A 1 195 ? 7.524 -13.025 -9.580 1.00 84.00 195 GLN A O 1
ATOM 1509 N N . ARG A 1 196 ? 5.330 -13.316 -9.291 1.00 81.69 196 ARG A N 1
ATOM 1510 C CA . ARG A 1 196 ? 5.200 -14.381 -10.296 1.00 81.69 196 ARG A CA 1
ATOM 1511 C C . ARG A 1 196 ? 5.015 -13.860 -11.718 1.00 81.69 196 ARG A C 1
ATOM 1513 O O . ARG A 1 196 ? 5.151 -14.643 -12.646 1.00 81.69 196 ARG A O 1
ATOM 1520 N N . VAL A 1 197 ? 4.682 -12.579 -11.892 1.00 78.56 197 VAL A N 1
ATOM 1521 C CA . VAL A 1 197 ? 4.290 -12.027 -13.202 1.00 78.56 197 VAL A CA 1
ATOM 1522 C C . VAL A 1 197 ? 5.458 -12.005 -14.188 1.00 78.56 197 VAL A C 1
ATOM 1524 O O . VAL A 1 197 ? 5.279 -12.393 -15.336 1.00 78.56 197 VAL A O 1
ATOM 1527 N N . PHE A 1 198 ? 6.646 -11.591 -13.742 1.00 75.56 198 PHE A N 1
ATOM 1528 C CA . PHE A 1 198 ? 7.826 -11.447 -14.605 1.00 75.56 198 PHE A CA 1
ATOM 1529 C C . PHE A 1 198 ? 8.921 -12.494 -14.371 1.00 75.56 198 PHE A C 1
ATOM 1531 O O . PHE A 1 198 ? 9.953 -12.444 -15.031 1.00 75.56 198 PHE A O 1
ATOM 1538 N N . GLY A 1 199 ? 8.710 -13.442 -13.455 1.00 80.06 199 GLY A N 1
ATOM 1539 C CA . GLY A 1 199 ? 9.755 -14.386 -13.061 1.00 80.06 199 GLY A CA 1
ATOM 1540 C C . GLY A 1 199 ? 10.872 -13.717 -12.256 1.00 80.06 199 GLY A C 1
ATOM 1541 O O . GLY A 1 199 ? 10.643 -12.730 -11.555 1.00 80.06 199 GLY A O 1
ATOM 1542 N N . ASP A 1 200 ? 12.072 -14.293 -12.305 1.00 86.62 200 ASP A N 1
ATOM 1543 C CA . ASP A 1 200 ? 13.226 -13.789 -11.568 1.00 86.62 200 ASP A CA 1
ATOM 1544 C C . ASP A 1 200 ? 13.908 -12.595 -12.263 1.00 86.62 200 ASP A C 1
ATOM 1546 O O . ASP A 1 200 ? 13.729 -12.317 -13.452 1.00 86.62 200 ASP A O 1
ATOM 1550 N N . LEU A 1 201 ? 14.711 -11.870 -11.483 1.00 87.94 201 LEU A N 1
ATOM 1551 C CA . LEU A 1 201 ? 15.361 -10.639 -11.923 1.00 87.94 201 LEU A CA 1
ATOM 1552 C C . LEU A 1 201 ? 16.400 -10.880 -13.024 1.00 87.94 201 LEU A C 1
ATOM 1554 O O . LEU A 1 201 ? 16.583 -10.005 -13.871 1.00 87.94 201 LEU A O 1
ATOM 1558 N N . ASP A 1 202 ? 17.098 -12.014 -13.002 1.00 87.69 202 ASP A N 1
ATOM 1559 C CA . ASP A 1 202 ? 18.184 -12.285 -13.941 1.00 87.69 202 ASP A CA 1
ATOM 1560 C C . ASP A 1 202 ? 17.616 -12.619 -15.321 1.00 87.69 202 ASP A C 1
ATOM 1562 O O . ASP A 1 202 ? 18.059 -12.040 -16.315 1.00 87.69 202 ASP A O 1
ATOM 1566 N N . SER A 1 203 ? 16.550 -13.422 -15.369 1.00 83.81 203 SER A N 1
ATOM 1567 C CA . SER A 1 203 ? 15.759 -13.662 -16.581 1.00 83.81 203 SER A CA 1
ATOM 1568 C C . SER A 1 203 ? 15.219 -12.356 -17.171 1.00 83.81 203 SER A C 1
ATOM 1570 O O . SER A 1 203 ? 15.401 -12.080 -18.359 1.00 83.81 203 SER A O 1
ATOM 1572 N N . PHE A 1 204 ? 14.629 -11.491 -16.336 1.00 82.56 204 PHE A N 1
ATOM 1573 C CA . PHE A 1 204 ? 14.115 -10.197 -16.794 1.00 82.56 204 PHE A CA 1
ATOM 1574 C C . PHE A 1 204 ? 15.232 -9.277 -17.317 1.00 82.56 204 PHE A C 1
ATOM 1576 O O . PHE A 1 204 ? 15.067 -8.596 -18.330 1.00 82.56 204 PHE A O 1
ATOM 1583 N N . ARG A 1 205 ? 16.397 -9.253 -16.658 1.00 83.94 205 ARG A N 1
ATOM 1584 C CA . ARG A 1 205 ? 17.565 -8.469 -17.096 1.00 83.94 205 ARG A CA 1
ATOM 1585 C C . ARG A 1 205 ? 18.143 -8.967 -18.410 1.00 83.94 205 ARG A C 1
ATOM 1587 O O . ARG A 1 205 ? 18.505 -8.134 -19.235 1.00 83.94 205 ARG A O 1
ATOM 1594 N N . ALA A 1 206 ? 18.233 -10.278 -18.607 1.00 81.75 206 ALA A N 1
ATOM 1595 C CA . ALA A 1 206 ? 18.715 -10.846 -19.860 1.00 81.75 206 ALA A CA 1
ATOM 1596 C C . ALA A 1 206 ? 17.828 -10.419 -21.039 1.00 81.75 206 ALA A C 1
ATOM 1598 O O . ALA A 1 206 ? 18.339 -10.103 -22.109 1.00 81.75 206 ALA A O 1
ATOM 1599 N N . GLN A 1 207 ? 16.513 -10.342 -20.818 1.00 72.88 207 GLN A N 1
ATOM 1600 C CA . GLN A 1 207 ? 15.546 -9.981 -21.851 1.00 72.88 207 GLN A CA 1
ATOM 1601 C C . GLN A 1 207 ? 15.418 -8.462 -22.078 1.00 72.88 207 GLN A C 1
ATOM 1603 O O . GLN A 1 207 ? 15.238 -8.032 -23.214 1.00 72.88 207 GLN A O 1
ATOM 1608 N N . PHE A 1 208 ? 15.521 -7.637 -21.026 1.00 72.50 208 PHE A N 1
ATOM 1609 C CA . PHE A 1 208 ? 15.159 -6.208 -21.086 1.00 72.50 208 PHE A CA 1
ATOM 1610 C C . PHE A 1 208 ? 16.211 -5.234 -20.524 1.00 72.50 208 PHE A C 1
ATOM 1612 O O . PHE A 1 208 ? 15.998 -4.021 -20.521 1.00 72.50 208 PHE A O 1
ATOM 1619 N N . GLY A 1 209 ? 17.351 -5.719 -20.028 1.00 63.94 209 GLY A N 1
ATOM 1620 C CA . GLY A 1 209 ? 18.299 -4.935 -19.224 1.00 63.94 209 GLY A CA 1
ATOM 1621 C C . GLY A 1 209 ? 19.036 -3.808 -19.956 1.00 63.94 209 GLY A C 1
ATOM 1622 O O . GLY A 1 209 ? 19.538 -2.899 -19.296 1.00 63.94 209 GLY A O 1
ATOM 1623 N N . GLN A 1 210 ? 19.094 -3.835 -21.291 1.00 62.84 210 GLN A N 1
ATOM 1624 C CA . GLN A 1 210 ? 19.795 -2.825 -22.102 1.00 62.84 210 GLN A CA 1
ATOM 1625 C C . GLN A 1 210 ? 18.889 -1.682 -22.593 1.00 62.84 210 GLN A C 1
ATOM 1627 O O . GLN A 1 210 ? 19.386 -0.682 -23.109 1.00 62.84 210 GLN A O 1
ATOM 1632 N N . LEU A 1 211 ? 17.571 -1.784 -22.402 1.00 59.78 211 LEU A N 1
ATOM 1633 C CA . LEU A 1 211 ? 16.616 -0.772 -22.853 1.00 59.78 211 LEU A CA 1
ATOM 1634 C C . LEU A 1 211 ? 16.636 0.438 -21.900 1.00 59.78 211 LEU A C 1
ATOM 1636 O O . LEU A 1 211 ? 16.016 0.431 -20.832 1.00 59.78 211 LEU A O 1
ATOM 1640 N N . LYS A 1 212 ? 17.372 1.489 -22.283 1.00 56.31 212 LYS A N 1
ATOM 1641 C CA . LYS A 1 212 ? 17.296 2.813 -21.648 1.00 56.31 212 LYS A CA 1
ATOM 1642 C C . LYS A 1 212 ? 16.213 3.643 -22.328 1.00 56.31 212 LYS A C 1
ATOM 1644 O O . LYS A 1 212 ? 16.260 3.841 -23.536 1.00 56.31 212 LYS A O 1
ATOM 1649 N N . ILE A 1 213 ? 15.287 4.177 -21.533 1.00 60.62 213 ILE A N 1
ATOM 1650 C CA . ILE A 1 213 ? 14.160 4.984 -22.030 1.00 60.62 213 ILE A CA 1
ATOM 1651 C C . ILE A 1 213 ? 14.656 6.318 -22.630 1.00 60.62 213 ILE A C 1
ATOM 1653 O O . ILE A 1 213 ? 14.092 6.804 -23.603 1.00 60.62 213 ILE A O 1
ATOM 1657 N N . GLN A 1 214 ? 15.754 6.877 -22.104 1.00 52.47 214 GLN A N 1
ATOM 1658 C CA . GLN A 1 214 ? 16.294 8.183 -22.512 1.00 52.47 214 GLN A CA 1
ATOM 1659 C C . GLN A 1 214 ? 16.872 8.209 -23.941 1.00 52.47 214 GLN A C 1
ATOM 1661 O O . GLN A 1 214 ? 16.616 9.145 -24.684 1.00 52.47 214 GLN A O 1
ATOM 1666 N N . ALA A 1 215 ? 17.608 7.165 -24.348 1.00 49.28 215 ALA A N 1
ATOM 1667 C CA . ALA A 1 215 ? 18.409 7.173 -25.582 1.00 49.28 215 ALA A CA 1
ATOM 1668 C C . ALA A 1 215 ? 17.580 7.216 -26.880 1.00 49.28 215 ALA A C 1
ATOM 1670 O O . ALA A 1 215 ? 18.125 7.496 -27.940 1.00 49.28 215 ALA A O 1
ATOM 1671 N N . ARG A 1 216 ? 16.274 6.934 -26.800 1.00 45.53 216 ARG A N 1
ATOM 1672 C CA . ARG A 1 216 ? 15.344 7.008 -27.935 1.00 45.53 216 ARG A CA 1
ATOM 1673 C C . ARG A 1 216 ? 14.559 8.321 -27.983 1.00 45.53 216 ARG A C 1
ATOM 1675 O O . ARG A 1 216 ? 14.022 8.663 -29.026 1.00 45.53 216 ARG A O 1
ATOM 1682 N N . ARG A 1 217 ? 14.481 9.051 -26.863 1.00 45.25 217 ARG A N 1
ATOM 1683 C CA . ARG A 1 217 ? 13.801 10.353 -26.799 1.00 45.25 217 ARG A CA 1
ATOM 1684 C C . ARG A 1 217 ? 14.633 11.431 -27.490 1.00 45.25 217 ARG A C 1
ATOM 1686 O O . ARG A 1 217 ? 14.070 12.220 -28.233 1.00 45.25 217 ARG A O 1
ATOM 1693 N N . ASP A 1 218 ? 15.949 11.397 -27.295 1.00 43.69 218 ASP A N 1
ATOM 1694 C CA . ASP A 1 218 ? 16.874 12.348 -27.920 1.00 43.69 218 ASP A CA 1
ATOM 1695 C C . ASP A 1 218 ? 16.954 12.126 -29.444 1.00 43.69 218 ASP A C 1
ATOM 1697 O O . ASP A 1 218 ? 16.845 13.080 -30.202 1.00 43.69 218 ASP A O 1
ATOM 1701 N N . SER A 1 219 ? 16.984 10.868 -29.915 1.00 43.38 219 SER A N 1
ATOM 1702 C CA . SER A 1 219 ? 17.009 10.573 -31.360 1.00 43.38 219 SER A CA 1
ATOM 1703 C C . SER A 1 219 ? 15.735 10.990 -32.106 1.00 43.38 219 SER A C 1
ATOM 1705 O O . SER A 1 219 ? 15.802 11.326 -33.280 1.00 43.38 219 SER A O 1
ATOM 1707 N N . LEU A 1 220 ? 14.573 10.953 -31.442 1.00 38.53 220 LEU A N 1
ATOM 1708 C CA . LEU A 1 220 ? 13.293 11.385 -32.021 1.00 38.53 220 LEU A CA 1
ATOM 1709 C C . LEU A 1 220 ? 13.155 12.914 -32.052 1.00 38.53 220 LEU A C 1
ATOM 1711 O O . LEU A 1 220 ? 12.508 13.445 -32.947 1.00 38.53 220 LEU A O 1
ATOM 1715 N N . ILE A 1 221 ? 13.750 13.622 -31.085 1.00 42.06 221 ILE A N 1
ATOM 1716 C CA . ILE A 1 221 ? 13.815 15.090 -31.100 1.00 42.06 221 ILE A CA 1
ATOM 1717 C C . ILE A 1 221 ? 14.723 15.548 -32.246 1.00 42.06 221 ILE A C 1
ATOM 1719 O O . ILE A 1 221 ? 14.309 16.400 -33.025 1.00 42.06 221 ILE A O 1
ATOM 1723 N N . ASP A 1 222 ? 15.887 14.914 -32.413 1.00 41.47 222 ASP A N 1
ATOM 1724 C CA . ASP A 1 222 ? 16.812 15.221 -33.509 1.00 41.47 222 ASP A CA 1
ATOM 1725 C C . ASP A 1 222 ? 16.180 14.972 -34.899 1.00 41.47 222 ASP A C 1
ATOM 1727 O O . ASP A 1 222 ? 16.393 15.751 -35.824 1.00 41.47 222 ASP A O 1
ATOM 1731 N N . GLU A 1 223 ? 15.363 13.921 -35.061 1.00 39.06 223 GLU A N 1
ATOM 1732 C CA . GLU A 1 223 ? 14.628 13.644 -36.311 1.00 39.06 223 GLU A CA 1
ATOM 1733 C C . GLU A 1 223 ? 13.476 14.632 -36.580 1.00 39.06 223 GLU A C 1
ATOM 1735 O O . GLU A 1 223 ? 13.174 14.911 -37.740 1.00 39.06 223 GLU A O 1
ATOM 1740 N N . LEU A 1 224 ? 12.845 15.179 -35.535 1.00 33.38 224 LEU A N 1
ATOM 1741 C CA . LEU A 1 224 ? 11.763 16.164 -35.650 1.00 33.38 224 LEU A CA 1
ATOM 1742 C C . LEU A 1 224 ? 12.271 17.601 -35.839 1.00 33.38 224 LEU A C 1
ATOM 1744 O O . LEU A 1 224 ? 11.561 18.405 -36.431 1.00 33.38 224 LEU A O 1
ATOM 1748 N N . GLU A 1 225 ? 13.483 17.930 -35.379 1.00 35.88 225 GLU A N 1
ATOM 1749 C CA . GLU A 1 225 ? 14.149 19.217 -35.653 1.00 35.88 225 GLU A CA 1
ATOM 1750 C C . GLU A 1 225 ? 14.734 19.303 -37.079 1.00 35.88 225 GLU A C 1
ATOM 1752 O O . GLU A 1 225 ? 15.141 20.377 -37.526 1.00 35.88 225 GLU A O 1
ATOM 1757 N N . LEU A 1 226 ? 14.759 18.180 -37.806 1.00 42.50 226 LEU A N 1
ATOM 1758 C CA . LEU A 1 226 ? 15.179 18.073 -39.208 1.00 42.50 226 LEU A CA 1
ATOM 1759 C C . LEU A 1 226 ? 14.011 18.139 -40.220 1.00 42.50 226 LEU A C 1
ATOM 1761 O O . LEU A 1 226 ? 14.258 18.020 -41.425 1.00 42.50 226 LEU A O 1
ATOM 1765 N N . LEU A 1 227 ? 12.771 18.345 -39.754 1.00 36.50 227 LEU A N 1
ATOM 1766 C CA . LEU A 1 227 ? 11.560 18.597 -40.557 1.00 36.50 227 LEU A CA 1
ATOM 1767 C C . LEU A 1 227 ? 11.069 20.042 -40.392 1.00 36.50 227 LEU A C 1
ATOM 1769 O O . LEU A 1 227 ? 10.523 20.572 -41.388 1.00 36.50 227 LEU A O 1
#

Foldseek 3Di:
DPDPVVVLVVPPDDPVDCQSPQLVPLPPPPPFQGGEAAAAPPPPPLVVVLVVQLVCVVVVQLLEEEAEAAVCQVVSQVCNCPVPVFAADEDDPVVQVVCVVVPDPAPSPPSPDDRHHYYYYLQRCLVVLVSLLPDPHQEYEYEQCLLQLVVVDPVSSSSVSNLVSSAPHRYYYYHNPCDDWACSSVLRSVVSRPVPPQDDPVSVCVVGVPDTPPVVVVVVVVVVVVD

Secondary structure (DSSP, 8-state):
--HHHHHHHH--S-S--SSTGGGG-SSSSTT--EEEE-PPTTS-HHHHHHHHHHHHHHTT---EEEE--TTTHHHHHHHHHHHH---EEE--HHHHHHHHHTT-S-TT--TTT---EEEE-HHHHHHTHHHHHHS--SEEEESSGGGGTTTTSTT-HHHHHHHHHTSSS-EEEE-S-S-SSBHHHHHHHHHHH-TTSS--HHHHHHHHTT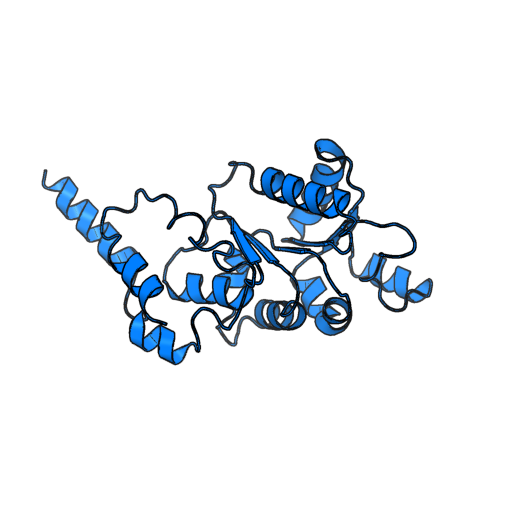-BSHHHHHHHHHHHTT-

InterPro domains:
  IPR000330 SNF2, N-terminal domain [PF00176] (32-223)
  IPR014001 Helicase superfamily 1/2, ATP-binding domain [PS51192] (26-196)
  IPR014001 Helicase superfamily 1/2, ATP-binding domain [SM00487] (11-204)
  IPR027417 P-loop containing nucleoside triphosphate hydrolase [SSF52540] (14-210)
  IPR038718 SNF2-like, N-terminal domain superfamily [G3DSA:3.40.50.10810] (11-226)
  IPR050496 SNF2/RAD54 Helicase and DNA Repair [PTHR45629] (15-210)
  IPR057342 RapA, DEXH-box helicase domain [cd18011] (15-207)

Radius of gyration: 19.15 Å; chains: 1; bounding box: 40×37×67 Å

pLDDT: mean 77.56, std 20.86, range [33.38, 98.0]

Organism: NCBI:txid1860102